Protein AF-A0A4S4BB59-F1 (afdb_monomer)

Nearest PDB structures (foldseek):
  2f23-assembly2_B  TM=7.600E-01  e=6.796E+00  Thermus thermophilus HB27

Foldseek 3Di:
DDDDDDPLRVQLVVLLVVLVVLVVVLVVCVVPVPDPDLDDNQVSLVVSVLSCLQRPPVLVLLVVLVVPPPDPLSVVLCPQLLSDCVRCQHVNVCSVQSNVQVVVVQKDFDADPPNSHTQWIKGWDDPPDDRDDTPDIDTQGPVSSVSVSVSVNVSSVVSDDDDDPPDPVPPPPPPDPPDDDPDDDDDDDDDDDD

pLDDT: mean 75.64, std 18.32, range [36.22, 97.0]

Structure (mmCIF, N/CA/C/O backbone):
data_AF-A0A4S4BB59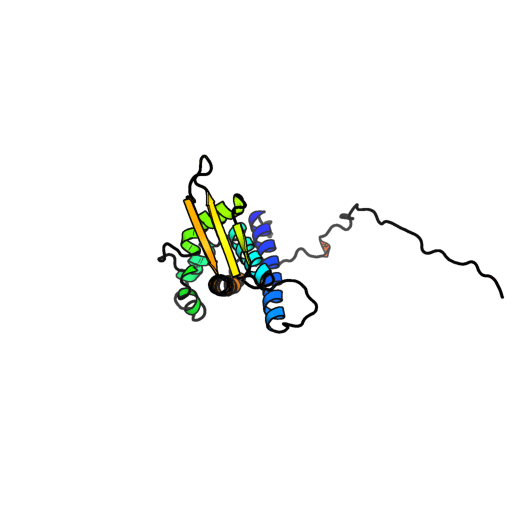-F1
#
_entry.id   AF-A0A4S4BB59-F1
#
loop_
_atom_site.group_PDB
_atom_site.id
_atom_site.type_symbol
_atom_site.label_atom_id
_atom_site.label_alt_id
_atom_site.label_comp_id
_atom_site.label_asym_id
_atom_site.label_entity_id
_atom_site.label_seq_id
_atom_site.pdbx_PDB_ins_code
_atom_site.Cartn_x
_atom_site.Cartn_y
_atom_site.Cartn_z
_atom_site.occupancy
_atom_site.B_iso_or_equiv
_atom_site.auth_seq_id
_atom_site.auth_comp_id
_atom_site.auth_asym_id
_atom_site.auth_atom_id
_atom_site.pdbx_PDB_model_num
ATOM 1 N N . MET A 1 1 ? 6.932 28.871 -22.604 1.00 42.84 1 MET A N 1
ATOM 2 C CA . MET A 1 1 ? 6.751 29.255 -21.186 1.00 42.84 1 MET A CA 1
ATOM 3 C C . MET A 1 1 ? 6.156 28.051 -20.478 1.00 42.84 1 MET A C 1
ATOM 5 O O . MET A 1 1 ? 5.035 27.691 -20.806 1.00 42.84 1 MET A O 1
ATOM 9 N N . SER A 1 2 ? 6.920 27.357 -19.631 1.00 55.50 2 SER A N 1
ATOM 10 C CA . SER A 1 2 ? 6.397 26.190 -18.906 1.00 55.50 2 SER A CA 1
ATOM 11 C C . SER A 1 2 ? 5.561 26.677 -17.722 1.00 55.50 2 SER A C 1
ATOM 13 O O . SER A 1 2 ? 6.028 27.528 -16.961 1.00 55.50 2 SER A O 1
ATOM 15 N N . ALA A 1 3 ? 4.317 26.213 -17.602 1.00 68.94 3 ALA A N 1
ATOM 16 C CA . ALA A 1 3 ? 3.467 26.542 -16.462 1.00 68.94 3 ALA A CA 1
ATOM 17 C C . ALA A 1 3 ? 4.114 26.016 -15.170 1.00 68.94 3 ALA A C 1
ATOM 19 O O . ALA A 1 3 ? 4.672 24.919 -15.155 1.00 68.94 3 ALA A O 1
ATOM 20 N N . LYS A 1 4 ? 4.064 26.800 -14.085 1.00 71.62 4 LYS A N 1
ATOM 21 C CA . LYS A 1 4 ? 4.578 26.343 -12.788 1.00 71.62 4 LYS A CA 1
ATOM 22 C C . LYS A 1 4 ? 3.758 25.136 -12.313 1.00 71.62 4 LYS A C 1
ATOM 24 O O . LYS A 1 4 ? 2.529 25.193 -12.403 1.00 71.62 4 LYS A O 1
ATOM 29 N N . PRO A 1 5 ? 4.406 24.079 -11.798 1.00 71.25 5 PRO A N 1
ATOM 30 C CA . PRO A 1 5 ? 3.692 22.927 -11.277 1.00 71.25 5 PRO A CA 1
ATOM 31 C C . PRO A 1 5 ? 2.853 23.318 -10.057 1.00 71.25 5 PRO A C 1
ATOM 33 O O . PRO A 1 5 ? 3.237 24.185 -9.269 1.00 71.25 5 PRO A O 1
ATOM 36 N N . THR A 1 6 ? 1.702 22.671 -9.907 1.00 80.50 6 THR A N 1
ATOM 37 C CA . THR A 1 6 ? 0.822 22.838 -8.744 1.00 80.50 6 THR A CA 1
ATOM 38 C C . THR A 1 6 ? 1.433 22.193 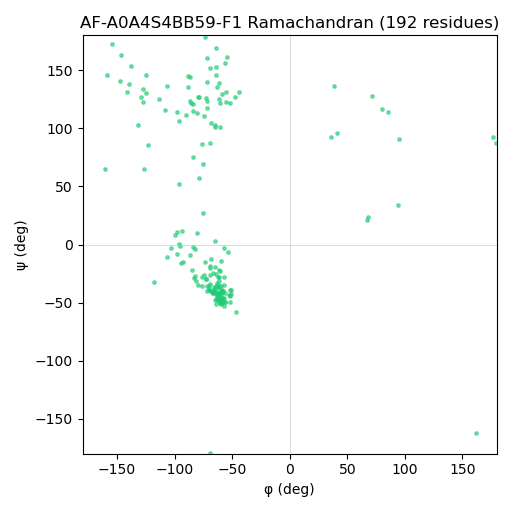-7.49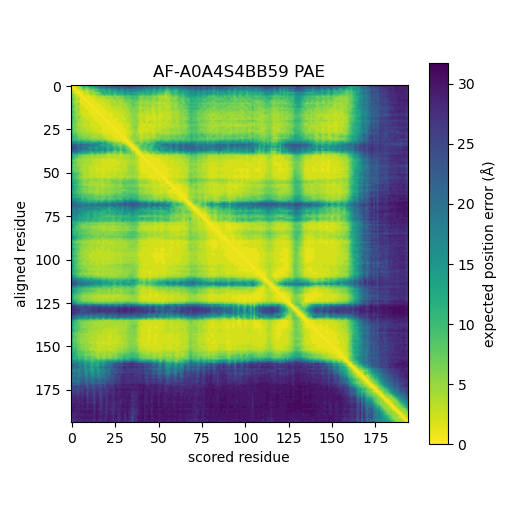4 1.00 80.50 6 THR A C 1
ATOM 40 O O . THR A 1 6 ? 2.291 21.316 -7.590 1.00 80.50 6 THR A O 1
ATOM 43 N N . VAL A 1 7 ? 0.969 22.588 -6.302 1.00 78.75 7 VAL A N 1
ATOM 44 C CA . VAL A 1 7 ? 1.410 21.989 -5.022 1.00 78.75 7 VAL A CA 1
ATOM 45 C C . VAL A 1 7 ? 1.184 20.473 -5.009 1.00 78.75 7 VAL A C 1
ATOM 47 O O . VAL A 1 7 ? 2.068 19.721 -4.606 1.00 78.75 7 VAL A O 1
ATOM 50 N N . LEU A 1 8 ? 0.042 20.015 -5.527 1.00 73.56 8 LEU A N 1
ATOM 51 C CA . LEU A 1 8 ? -0.274 18.591 -5.637 1.00 73.56 8 LEU A CA 1
ATOM 52 C C . LEU A 1 8 ? 0.730 17.855 -6.539 1.00 73.56 8 LEU A C 1
ATOM 54 O O . LEU A 1 8 ? 1.219 16.789 -6.182 1.00 73.56 8 LEU A O 1
ATOM 58 N N . GLN A 1 9 ? 1.104 18.447 -7.678 1.00 74.62 9 GLN A N 1
ATOM 59 C CA . GLN A 1 9 ? 2.116 17.867 -8.569 1.00 74.62 9 GLN A CA 1
ATOM 60 C C . GLN A 1 9 ? 3.487 17.758 -7.895 1.00 74.62 9 GLN A C 1
ATOM 62 O O . GLN A 1 9 ? 4.193 16.771 -8.092 1.00 74.62 9 GLN A O 1
ATOM 67 N N . GLN A 1 10 ? 3.864 18.743 -7.079 1.00 78.31 10 GLN A N 1
ATOM 68 C CA . GLN A 1 10 ? 5.114 18.698 -6.318 1.00 78.31 10 GLN A CA 1
ATOM 69 C C . GLN A 1 10 ? 5.093 17.590 -5.255 1.00 78.31 10 GLN A C 1
ATOM 71 O O . GLN A 1 10 ? 6.080 16.870 -5.113 1.00 78.31 10 GLN A O 1
ATOM 76 N N . GLN A 1 11 ? 3.971 17.419 -4.549 1.00 76.12 11 GLN A N 1
ATOM 77 C CA . GLN A 1 11 ? 3.791 16.364 -3.545 1.00 76.12 11 GLN A CA 1
ATOM 78 C C . GLN A 1 11 ? 3.848 14.966 -4.162 1.00 76.12 11 GLN A C 1
ATOM 80 O O . GLN A 1 11 ? 4.583 14.113 -3.667 1.00 76.12 11 GLN A O 1
ATOM 85 N N . VAL A 1 12 ? 3.135 14.748 -5.271 1.00 74.62 12 VAL A N 1
ATOM 86 C CA . VAL A 1 12 ? 3.162 13.475 -6.004 1.00 74.62 12 VAL A CA 1
ATOM 87 C C . VAL A 1 12 ? 4.574 13.179 -6.512 1.00 74.62 12 VAL A C 1
ATOM 89 O O . VAL A 1 12 ? 5.056 12.066 -6.345 1.00 74.62 12 VAL A O 1
ATOM 92 N N . CYS A 1 13 ? 5.285 14.174 -7.048 1.00 76.56 13 CYS A N 1
ATOM 93 C CA . CYS A 1 13 ? 6.667 14.001 -7.502 1.00 76.56 13 CYS A CA 1
ATOM 94 C C . CYS A 1 13 ? 7.613 13.595 -6.358 1.00 76.56 13 CYS A C 1
ATOM 96 O O . CYS A 1 13 ? 8.358 12.622 -6.482 1.00 76.56 13 CYS A O 1
ATOM 98 N N . ALA A 1 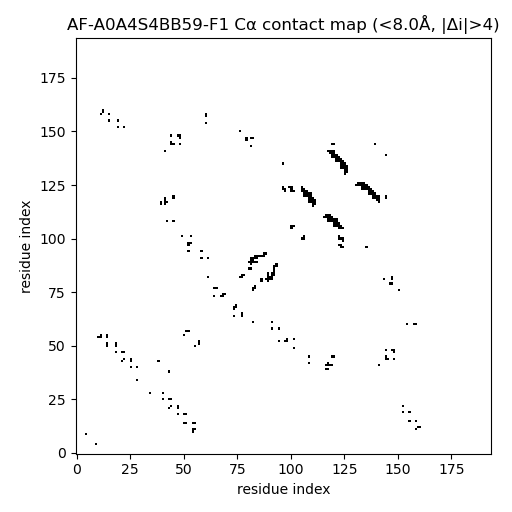14 ? 7.554 14.300 -5.223 1.00 79.25 14 ALA A N 1
ATOM 99 C CA . ALA A 1 14 ? 8.366 13.977 -4.052 1.00 79.25 14 ALA A CA 1
ATOM 100 C C . ALA A 1 14 ? 8.061 12.569 -3.515 1.00 79.25 14 ALA A C 1
ATOM 102 O O . ALA A 1 14 ? 8.988 11.822 -3.198 1.00 79.25 14 ALA A O 1
ATOM 103 N N . ALA A 1 15 ? 6.780 12.186 -3.473 1.00 79.75 15 ALA A N 1
ATOM 104 C CA . ALA A 1 15 ? 6.364 10.845 -3.084 1.00 79.75 15 ALA A CA 1
ATOM 105 C C . ALA A 1 15 ? 6.909 9.788 -4.049 1.00 79.75 15 ALA A C 1
ATOM 107 O O . ALA A 1 15 ? 7.522 8.828 -3.597 1.00 79.75 15 ALA A O 1
ATOM 108 N N . THR A 1 16 ? 6.781 9.985 -5.364 1.00 79.94 16 THR A N 1
ATOM 109 C CA . THR A 1 16 ? 7.308 9.065 -6.385 1.00 79.94 16 THR A CA 1
ATOM 110 C C . THR A 1 16 ? 8.822 8.874 -6.263 1.00 79.94 16 THR A C 1
ATOM 112 O O . THR A 1 16 ? 9.305 7.747 -6.369 1.00 79.94 16 THR A O 1
ATOM 115 N N . ILE A 1 17 ? 9.585 9.943 -5.999 1.00 82.50 17 ILE A N 1
ATOM 116 C CA . ILE A 1 17 ? 11.039 9.857 -5.773 1.00 82.50 17 ILE A CA 1
ATOM 117 C C . ILE A 1 17 ? 11.346 9.062 -4.498 1.00 82.50 17 ILE A C 1
ATOM 119 O O . ILE A 1 17 ? 12.191 8.167 -4.524 1.00 82.50 17 ILE A O 1
ATOM 123 N N . ALA A 1 18 ? 10.659 9.365 -3.392 1.00 84.25 18 ALA A N 1
ATOM 124 C CA . ALA A 1 18 ? 10.848 8.666 -2.124 1.00 84.25 18 ALA A CA 1
ATOM 125 C C . ALA A 1 18 ? 10.493 7.173 -2.234 1.00 84.25 18 ALA A C 1
ATOM 127 O O . ALA A 1 18 ? 11.242 6.324 -1.752 1.00 84.25 18 ALA A O 1
ATOM 128 N N . LEU A 1 19 ? 9.394 6.857 -2.923 1.00 86.81 19 LEU A N 1
ATOM 129 C CA . LEU A 1 19 ? 8.958 5.494 -3.219 1.00 86.81 19 LEU A CA 1
ATOM 130 C C . LEU A 1 19 ? 10.007 4.753 -4.040 1.00 86.81 19 LEU A C 1
ATOM 132 O O . LEU A 1 19 ? 10.437 3.681 -3.627 1.00 86.81 19 LEU A O 1
ATOM 136 N N . ARG A 1 20 ? 10.488 5.345 -5.141 1.00 86.06 20 ARG A N 1
ATOM 137 C CA . ARG A 1 20 ? 11.534 4.733 -5.970 1.00 86.06 20 ARG A CA 1
ATOM 138 C C . ARG A 1 20 ? 12.784 4.411 -5.151 1.00 86.06 20 ARG A C 1
ATOM 140 O O . ARG A 1 20 ? 13.246 3.279 -5.193 1.00 86.06 20 ARG A O 1
ATOM 147 N N . GLY A 1 21 ? 13.291 5.366 -4.370 1.00 85.12 21 GLY A N 1
ATOM 148 C CA . GLY A 1 21 ? 14.480 5.137 -3.544 1.00 85.12 21 GLY A CA 1
ATOM 149 C C . GLY A 1 21 ? 14.282 4.037 -2.494 1.00 85.12 21 GLY A C 1
ATOM 150 O O . GLY A 1 21 ? 15.193 3.250 -2.240 1.00 85.12 21 GLY A O 1
ATOM 151 N N . ASN A 1 22 ? 13.087 3.942 -1.901 1.00 87.19 22 ASN A N 1
ATOM 152 C CA . ASN A 1 22 ? 12.781 2.891 -0.931 1.00 87.19 22 ASN A CA 1
ATOM 153 C C . ASN A 1 22 ? 12.674 1.505 -1.593 1.00 87.19 22 ASN A C 1
ATOM 155 O O . ASN A 1 22 ? 13.160 0.525 -1.034 1.00 87.19 22 ASN A O 1
ATOM 159 N N . LEU A 1 23 ? 12.086 1.421 -2.789 1.00 87.81 23 LEU A N 1
ATOM 160 C CA . LEU A 1 23 ? 11.931 0.170 -3.543 1.00 87.81 23 LEU A CA 1
ATOM 161 C C . LEU A 1 23 ? 13.260 -0.327 -4.122 1.00 87.81 23 LEU A C 1
ATOM 163 O O . LEU A 1 23 ? 13.562 -1.512 -4.016 1.00 87.81 23 LEU A O 1
ATOM 167 N N . GLU A 1 24 ? 14.105 0.572 -4.632 1.00 88.00 24 GLU A N 1
ATOM 168 C CA . GLU A 1 24 ? 15.482 0.245 -5.032 1.00 88.00 24 GLU A CA 1
ATOM 169 C C . GLU A 1 24 ? 16.280 -0.323 -3.852 1.00 88.00 24 GLU A C 1
ATOM 171 O O . GLU A 1 24 ? 17.025 -1.293 -4.000 1.00 88.00 24 GLU A O 1
ATOM 176 N N . TYR A 1 25 ? 16.094 0.239 -2.654 1.00 85.56 25 TYR A N 1
ATOM 177 C CA . TYR A 1 25 ? 16.727 -0.292 -1.454 1.00 85.56 25 TYR A CA 1
ATOM 178 C C . TYR A 1 25 ? 16.180 -1.677 -1.063 1.00 85.56 25 TYR A C 1
ATOM 180 O O . TYR A 1 25 ? 16.966 -2.540 -0.667 1.00 85.56 25 TYR A O 1
ATOM 188 N N . ILE A 1 26 ? 14.863 -1.899 -1.162 1.00 86.50 26 ILE A N 1
ATOM 189 C CA . ILE A 1 26 ? 14.243 -3.211 -0.916 1.00 86.50 26 ILE A CA 1
ATOM 190 C C . ILE A 1 26 ? 14.864 -4.260 -1.845 1.00 86.50 26 ILE A C 1
ATOM 192 O O . ILE A 1 26 ? 15.408 -5.247 -1.349 1.00 86.50 26 ILE A O 1
ATOM 196 N N . ALA A 1 27 ? 14.891 -3.994 -3.154 1.00 85.50 27 ALA A N 1
ATOM 197 C CA . ALA A 1 27 ? 15.491 -4.888 -4.144 1.00 85.50 27 ALA A CA 1
ATOM 198 C C . ALA A 1 27 ? 16.972 -5.168 -3.835 1.00 85.50 27 ALA A C 1
ATOM 200 O O . ALA A 1 27 ? 17.406 -6.320 -3.783 1.00 85.50 27 ALA A O 1
ATOM 201 N N . TRP A 1 28 ? 17.747 -4.125 -3.516 1.00 87.12 28 TRP A N 1
ATOM 202 C CA . TRP A 1 28 ? 19.148 -4.286 -3.128 1.00 87.12 28 TRP A CA 1
ATOM 203 C C . TRP A 1 28 ? 19.321 -5.181 -1.890 1.00 87.12 28 TRP A C 1
ATOM 205 O O . TRP A 1 28 ? 20.259 -5.980 -1.832 1.00 87.12 28 TRP A O 1
ATOM 215 N N . ARG A 1 29 ? 18.438 -5.072 -0.887 1.00 82.19 29 ARG A N 1
ATOM 216 C CA . ARG A 1 29 ? 18.488 -5.896 0.333 1.00 82.19 29 ARG A CA 1
ATOM 217 C C . ARG A 1 29 ? 18.147 -7.356 0.092 1.00 82.19 29 ARG A C 1
ATOM 219 O O . ARG A 1 29 ? 18.712 -8.201 0.784 1.00 82.19 29 ARG A O 1
ATOM 226 N N . GLU A 1 30 ? 17.249 -7.643 -0.838 1.00 81.62 30 GLU A N 1
ATOM 227 C CA . GLU A 1 30 ? 16.926 -9.016 -1.229 1.00 81.62 30 GLU A CA 1
ATOM 228 C C . GLU A 1 30 ? 18.125 -9.696 -1.899 1.00 81.62 30 GLU A C 1
ATOM 230 O O . GLU A 1 30 ? 18.425 -10.851 -1.600 1.00 81.62 30 GLU A O 1
ATOM 235 N N . GLU A 1 31 ? 18.883 -8.952 -2.706 1.00 84.44 31 GLU A N 1
ATOM 236 C CA . GLU A 1 31 ? 20.144 -9.417 -3.294 1.00 84.44 31 GLU A CA 1
ATOM 237 C C . GLU A 1 31 ? 21.291 -9.508 -2.264 1.00 84.44 31 GLU A C 1
ATOM 239 O O . GLU A 1 31 ? 22.181 -10.352 -2.388 1.00 84.44 31 GLU A O 1
ATOM 244 N N . HIS A 1 32 ? 21.275 -8.661 -1.224 1.00 83.44 32 HIS A N 1
ATOM 245 C CA . HIS A 1 32 ? 22.356 -8.521 -0.235 1.00 83.44 32 HIS A CA 1
ATOM 246 C C . HIS A 1 32 ? 21.866 -8.677 1.221 1.00 83.44 32 HIS A C 1
ATOM 248 O O . HIS A 1 32 ? 21.986 -7.742 2.033 1.00 83.44 32 HIS A O 1
ATOM 254 N N . PRO A 1 33 ? 21.379 -9.869 1.620 1.00 72.19 33 PRO A N 1
ATOM 255 C CA . PRO A 1 33 ? 20.725 -10.072 2.917 1.00 72.19 33 PRO A CA 1
ATOM 256 C C . PRO A 1 33 ? 21.640 -9.791 4.124 1.00 72.19 33 PRO A C 1
ATOM 258 O O . PRO A 1 33 ? 21.172 -9.345 5.175 1.00 72.19 33 PRO A O 1
ATOM 261 N N . TYR A 1 34 ? 22.956 -9.970 3.966 1.00 73.12 34 TYR A N 1
ATOM 262 C CA . TYR A 1 34 ? 23.963 -9.785 5.021 1.00 73.12 34 TYR A CA 1
ATOM 263 C C . TYR A 1 34 ? 24.608 -8.387 5.059 1.00 73.12 34 TYR A C 1
ATOM 265 O O . TYR A 1 34 ? 25.613 -8.191 5.739 1.00 73.12 34 TYR A O 1
ATOM 273 N N . GLY A 1 35 ? 24.071 -7.398 4.333 1.00 65.81 35 GLY A N 1
ATOM 274 C CA . GLY A 1 35 ? 24.601 -6.029 4.373 1.00 65.81 35 GLY A CA 1
ATOM 275 C C . GLY A 1 35 ? 24.474 -5.367 5.758 1.00 65.81 35 GLY A C 1
ATOM 276 O O . GLY A 1 35 ? 23.533 -5.651 6.495 1.00 65.81 35 GLY A O 1
ATOM 277 N N . ASN A 1 36 ? 25.370 -4.422 6.075 1.00 65.94 36 ASN A N 1
ATOM 278 C CA . ASN A 1 36 ? 25.465 -3.704 7.366 1.00 65.94 36 ASN A CA 1
ATOM 279 C C . ASN A 1 36 ? 24.271 -2.788 7.720 1.00 65.94 36 ASN A C 1
ATOM 281 O O . ASN A 1 36 ? 24.320 -2.066 8.720 1.00 65.94 36 ASN A O 1
ATOM 285 N N . ASN A 1 37 ? 23.221 -2.750 6.901 1.00 63.53 37 ASN A N 1
ATOM 286 C CA . ASN A 1 37 ? 22.101 -1.844 7.106 1.00 63.53 37 ASN A CA 1
ATOM 287 C C . ASN A 1 37 ? 21.029 -2.483 8.008 1.00 63.53 37 ASN A C 1
ATOM 289 O O . ASN A 1 37 ? 20.678 -3.650 7.846 1.00 63.53 37 ASN A O 1
ATOM 293 N N . ARG A 1 38 ? 20.526 -1.706 8.974 1.00 60.78 38 ARG A N 1
ATOM 294 C CA . ARG A 1 38 ? 19.586 -2.148 10.017 1.00 60.78 38 ARG A CA 1
ATOM 295 C C . ARG A 1 38 ? 18.116 -2.071 9.596 1.00 60.78 38 ARG A C 1
ATOM 297 O O . ARG A 1 38 ? 17.260 -2.521 10.352 1.00 60.78 38 ARG A O 1
ATOM 304 N N . ALA A 1 39 ? 17.801 -1.471 8.446 1.00 65.00 39 ALA A N 1
ATOM 305 C CA . ALA A 1 39 ? 16.414 -1.317 8.019 1.00 65.00 39 ALA A CA 1
ATOM 306 C C . ALA A 1 39 ? 15.814 -2.666 7.581 1.00 65.00 39 ALA A C 1
ATOM 308 O O . ALA A 1 39 ? 16.347 -3.339 6.696 1.00 65.00 39 ALA A O 1
ATOM 309 N N . SER A 1 40 ? 14.702 -3.046 8.217 1.00 81.06 40 SER A N 1
ATOM 310 C CA . SER A 1 40 ? 13.935 -4.247 7.879 1.00 81.06 40 SER A CA 1
ATOM 311 C C . SER A 1 40 ? 13.174 -4.035 6.570 1.00 81.06 40 SER A C 1
ATOM 313 O O . SER A 1 40 ? 12.387 -3.092 6.468 1.00 81.06 40 SER A O 1
ATOM 315 N N . VAL A 1 41 ? 13.367 -4.941 5.603 1.00 86.38 41 VAL A N 1
ATOM 316 C CA . VAL A 1 41 ? 12.624 -4.983 4.324 1.00 86.38 41 VAL A CA 1
ATOM 317 C C . VAL A 1 41 ? 11.113 -4.959 4.585 1.00 86.38 41 VAL A C 1
ATOM 319 O O . VAL A 1 41 ? 10.364 -4.227 3.945 1.00 86.38 41 VAL A O 1
ATOM 322 N N . GLY A 1 42 ? 10.690 -5.672 5.632 1.00 86.69 42 GLY A N 1
ATOM 323 C CA . GLY A 1 42 ? 9.347 -5.643 6.200 1.00 86.69 42 GLY A CA 1
ATOM 324 C C . GLY A 1 42 ? 8.780 -4.247 6.416 1.00 86.69 42 GLY A C 1
ATOM 325 O O . GLY A 1 42 ? 7.734 -3.885 5.881 1.00 86.69 42 GLY A O 1
ATOM 326 N N . VAL A 1 43 ? 9.503 -3.458 7.208 1.00 89.31 43 VAL A N 1
ATOM 327 C CA . VAL A 1 43 ? 9.087 -2.110 7.604 1.00 89.31 43 VAL A CA 1
ATOM 328 C C . VAL A 1 43 ? 9.047 -1.183 6.398 1.00 89.31 43 VAL A C 1
ATOM 330 O O . VAL A 1 43 ? 8.162 -0.338 6.297 1.00 89.31 43 VAL A O 1
ATOM 333 N N . GLN A 1 44 ? 9.976 -1.352 5.463 1.00 90.19 44 GLN A N 1
ATOM 334 C CA . GLN A 1 44 ? 10.022 -0.527 4.264 1.00 90.19 44 GLN A CA 1
ATOM 335 C C . GLN A 1 44 ? 8.876 -0.807 3.310 1.00 90.19 44 GLN A C 1
ATOM 337 O O . GLN A 1 44 ? 8.361 0.137 2.724 1.00 90.19 44 GLN A O 1
ATOM 342 N N . LEU A 1 45 ? 8.431 -2.055 3.196 1.00 91.69 45 LEU A N 1
ATOM 343 C CA . LEU A 1 45 ? 7.259 -2.390 2.393 1.00 91.69 45 LEU A CA 1
ATOM 344 C C . LEU A 1 45 ? 5.983 -1.804 2.997 1.00 91.69 45 LEU A C 1
ATOM 346 O O . LEU A 1 45 ? 5.193 -1.195 2.276 1.00 91.69 45 LEU A O 1
ATOM 350 N N . CYS A 1 46 ? 5.832 -1.869 4.325 1.00 93.50 46 CYS A N 1
ATOM 351 C CA . CYS A 1 46 ? 4.758 -1.161 5.021 1.00 93.50 46 CYS A CA 1
ATOM 352 C C . CYS A 1 46 ? 4.821 0.351 4.753 1.00 93.50 46 CYS A C 1
ATOM 354 O O . CYS A 1 46 ? 3.811 0.956 4.405 1.00 93.50 46 CYS A O 1
ATOM 356 N N . ALA A 1 47 ? 6.005 0.960 4.868 1.00 92.06 47 ALA A N 1
ATOM 357 C CA . ALA A 1 47 ? 6.191 2.389 4.628 1.00 92.06 47 ALA A CA 1
ATOM 358 C C . ALA A 1 47 ? 5.868 2.789 3.177 1.00 92.06 47 ALA A C 1
ATOM 360 O O . ALA A 1 47 ? 5.184 3.790 2.975 1.00 92.06 47 ALA A O 1
ATOM 361 N N . SER A 1 48 ? 6.298 2.001 2.184 1.00 92.75 48 SER A N 1
ATOM 362 C CA . SER A 1 48 ? 5.956 2.218 0.771 1.00 92.75 48 SER A CA 1
ATOM 363 C C . SER A 1 48 ? 4.447 2.192 0.555 1.00 92.75 48 SER A C 1
ATOM 365 O O . SER A 1 48 ? 3.899 3.124 -0.031 1.00 92.75 48 SER A O 1
ATOM 367 N N . LEU A 1 49 ? 3.757 1.166 1.068 1.00 94.50 49 LEU A N 1
ATOM 368 C CA . LEU A 1 49 ? 2.308 1.055 0.910 1.00 94.50 49 LEU A CA 1
ATOM 369 C C . LEU A 1 49 ? 1.568 2.222 1.568 1.00 94.50 49 LEU A C 1
ATOM 371 O O . LEU A 1 49 ? 0.697 2.826 0.945 1.00 94.50 49 LEU A O 1
ATOM 375 N N . LEU A 1 50 ? 1.940 2.581 2.797 1.00 94.69 50 LEU A N 1
ATOM 376 C CA . LEU A 1 50 ? 1.336 3.710 3.506 1.00 94.69 50 LEU A CA 1
ATOM 377 C C . LEU A 1 50 ? 1.551 5.033 2.769 1.00 94.69 50 LEU A C 1
ATOM 379 O O . LEU A 1 50 ? 0.620 5.830 2.660 1.00 94.69 50 LEU A O 1
ATOM 383 N N . LEU A 1 51 ? 2.752 5.253 2.232 1.00 91.19 51 LEU A N 1
ATOM 384 C CA . LEU A 1 51 ? 3.078 6.449 1.463 1.00 91.19 51 LEU A CA 1
ATOM 385 C C . LEU A 1 51 ? 2.251 6.532 0.171 1.00 91.19 51 LEU A C 1
ATOM 387 O O . LEU A 1 51 ? 1.715 7.595 -0.146 1.00 91.19 51 LEU A O 1
ATOM 391 N N . TRP A 1 52 ? 2.081 5.405 -0.527 1.00 90.12 52 TRP A N 1
ATOM 392 C CA . TRP A 1 52 ? 1.196 5.306 -1.687 1.00 90.12 52 TRP A CA 1
ATOM 393 C C . TRP A 1 52 ? -0.250 5.645 -1.340 1.00 90.12 52 TRP A C 1
ATOM 395 O O . TRP A 1 52 ? -0.853 6.486 -2.002 1.00 90.12 52 TRP A O 1
ATOM 405 N N . VAL A 1 53 ? -0.809 5.029 -0.299 1.00 92.25 53 VAL A N 1
ATOM 406 C CA . VAL A 1 53 ? -2.202 5.268 0.107 1.00 92.25 53 VAL A CA 1
ATOM 407 C C . VAL A 1 53 ? -2.423 6.726 0.498 1.00 92.25 53 VAL A C 1
ATOM 409 O O . VAL A 1 53 ? -3.431 7.323 0.114 1.00 92.25 53 VAL A O 1
ATOM 412 N N . ALA A 1 54 ? -1.492 7.299 1.261 1.00 89.50 54 ALA A N 1
ATOM 413 C CA . ALA A 1 54 ? -1.638 8.634 1.819 1.00 89.50 54 ALA A CA 1
ATOM 414 C C . ALA A 1 54 ? -1.520 9.746 0.767 1.00 89.50 54 ALA A C 1
ATOM 416 O O . ALA A 1 54 ? -2.199 10.763 0.895 1.00 89.50 54 ALA A O 1
ATOM 417 N N . ILE A 1 55 ? -0.656 9.580 -0.243 1.00 84.00 55 ILE A N 1
ATOM 418 C CA . ILE A 1 55 ? -0.272 10.688 -1.134 1.00 84.00 55 ILE A CA 1
ATOM 419 C C . ILE A 1 55 ? -0.668 10.447 -2.591 1.00 84.00 55 ILE A C 1
ATOM 421 O O . ILE A 1 55 ? -0.972 11.401 -3.308 1.00 84.00 55 ILE A O 1
ATOM 425 N N . CYS A 1 56 ? -0.667 9.201 -3.060 1.00 81.38 56 CYS A N 1
ATOM 426 C CA . CYS A 1 56 ? -0.886 8.926 -4.473 1.00 81.38 56 CYS A CA 1
ATOM 427 C C . CYS A 1 56 ? -2.387 8.808 -4.806 1.00 81.38 56 CYS A C 1
ATOM 429 O O . CYS A 1 56 ? -3.165 8.238 -4.028 1.00 81.38 56 CYS A O 1
ATOM 431 N N . PRO A 1 57 ? -2.809 9.282 -5.996 1.00 80.69 57 PRO A N 1
ATOM 432 C CA . PRO A 1 57 ? -4.154 9.054 -6.519 1.00 80.69 57 PRO A CA 1
ATOM 433 C C . PRO A 1 57 ? -4.272 7.604 -7.020 1.00 80.69 57 PRO A C 1
ATOM 435 O O . PRO A 1 57 ? -4.294 7.332 -8.222 1.00 80.69 57 PRO A O 1
ATOM 438 N N . LEU A 1 58 ? -4.265 6.646 -6.087 1.00 85.00 58 LEU A N 1
ATOM 439 C CA . LEU A 1 58 ? -4.256 5.215 -6.395 1.00 85.00 58 LEU A CA 1
ATOM 440 C C . LEU A 1 58 ? -5.474 4.793 -7.220 1.00 85.00 58 LEU A C 1
ATOM 442 O O . LEU A 1 58 ? -5.327 3.968 -8.110 1.00 85.00 58 LEU A O 1
ATOM 446 N N . GLU A 1 59 ? -6.650 5.374 -6.992 1.00 85.44 59 GLU A N 1
ATOM 447 C CA . GLU A 1 59 ? -7.864 5.075 -7.755 1.00 85.44 59 GLU A CA 1
ATOM 448 C C . GLU A 1 59 ? -7.656 5.289 -9.252 1.00 85.44 59 GLU A C 1
ATOM 450 O O . GLU A 1 59 ? -7.944 4.395 -10.043 1.00 85.44 59 GLU A O 1
ATOM 455 N N . GLU A 1 60 ? -7.103 6.441 -9.638 1.00 79.44 60 GLU A N 1
ATOM 456 C CA . GLU A 1 60 ? -6.829 6.770 -11.039 1.00 79.44 60 GLU A CA 1
ATOM 457 C C . GLU A 1 60 ? -5.809 5.800 -11.639 1.00 79.44 60 GLU A C 1
ATOM 459 O O . GLU A 1 60 ? -5.999 5.288 -12.739 1.00 79.44 60 GLU A O 1
ATOM 464 N N . ALA A 1 61 ? -4.749 5.487 -10.894 1.00 78.81 61 ALA A N 1
ATOM 465 C CA . ALA A 1 61 ? -3.709 4.560 -11.335 1.00 78.81 61 ALA A CA 1
ATOM 466 C C . ALA A 1 61 ? -4.222 3.130 -11.520 1.00 78.81 61 ALA A C 1
ATOM 468 O O . ALA A 1 61 ? -3.849 2.434 -12.461 1.00 78.81 61 ALA A O 1
ATOM 469 N N . LEU A 1 62 ? -5.082 2.680 -10.611 1.00 81.69 62 LEU A N 1
ATOM 470 C CA . LEU A 1 62 ? -5.662 1.347 -10.659 1.00 81.69 62 LEU A CA 1
ATOM 471 C C . LEU A 1 62 ? -6.739 1.251 -11.747 1.00 81.69 62 LEU A C 1
ATOM 473 O O . LEU A 1 62 ? -6.923 0.179 -12.311 1.00 81.69 62 LEU A O 1
ATOM 477 N N . LEU A 1 63 ? -7.393 2.356 -12.120 1.00 81.38 63 LEU A N 1
ATOM 478 C CA . LEU A 1 63 ? -8.234 2.391 -13.321 1.00 81.38 63 LEU A CA 1
ATOM 479 C C . LEU A 1 63 ? -7.409 2.160 -14.596 1.00 81.38 63 LEU A C 1
ATOM 481 O O . LEU A 1 63 ? -7.874 1.462 -15.495 1.00 81.38 63 LEU A O 1
ATOM 485 N N . TRP A 1 64 ? -6.169 2.660 -14.669 1.00 75.00 64 TRP A N 1
ATOM 486 C CA . TRP A 1 64 ? -5.274 2.363 -15.799 1.00 75.00 64 TRP A CA 1
ATOM 487 C C . TRP A 1 64 ? -4.943 0.872 -15.928 1.00 75.00 64 TRP A C 1
ATOM 489 O O . TRP A 1 64 ? -4.846 0.357 -17.043 1.00 75.00 64 TRP A O 1
ATOM 499 N N . LEU A 1 65 ? -4.824 0.153 -14.806 1.00 72.94 65 LEU A N 1
ATOM 500 C CA . LEU A 1 65 ? -4.643 -1.303 -14.833 1.00 72.94 65 LEU A CA 1
ATOM 501 C C . LEU A 1 65 ? -5.824 -2.034 -15.483 1.00 72.94 65 LEU A C 1
ATOM 503 O O . LEU A 1 65 ? -5.625 -3.081 -16.113 1.00 72.94 65 LEU A O 1
ATOM 507 N N . ASP A 1 66 ? -7.037 -1.497 -15.359 1.00 75.62 66 ASP A N 1
ATOM 508 C CA . ASP A 1 66 ? -8.241 -2.084 -15.948 1.00 75.62 66 ASP A CA 1
ATOM 509 C C . ASP A 1 66 ? -8.365 -1.766 -17.444 1.00 75.62 66 ASP A C 1
ATOM 511 O O . ASP A 1 66 ? -8.822 -2.612 -18.220 1.00 75.62 66 ASP A O 1
ATOM 515 N N . THR A 1 67 ? -7.927 -0.579 -17.873 1.00 72.88 67 THR A N 1
ATOM 516 C CA . THR A 1 67 ? -8.065 -0.124 -19.266 1.00 72.88 67 THR A CA 1
ATOM 517 C C . THR A 1 67 ? -6.993 -0.685 -20.199 1.00 72.88 67 THR A C 1
ATOM 519 O O . THR A 1 67 ? -7.293 -0.968 -21.359 1.00 72.88 67 THR A O 1
ATOM 522 N N . ASP A 1 68 ? -5.771 -0.935 -19.718 1.00 68.12 68 ASP A N 1
ATOM 523 C CA . ASP A 1 68 ? -4.710 -1.555 -20.523 1.00 68.12 68 ASP A CA 1
ATOM 524 C C . ASP A 1 68 ? -4.832 -3.093 -20.530 1.00 68.12 68 ASP A C 1
ATOM 526 O O . ASP A 1 68 ? -4.106 -3.828 -19.851 1.00 68.12 68 ASP A O 1
ATOM 530 N N . ILE A 1 69 ? -5.819 -3.562 -21.304 1.00 55.44 69 ILE A N 1
ATOM 531 C CA . ILE A 1 69 ? -6.246 -4.967 -21.437 1.00 55.44 69 ILE A CA 1
ATOM 532 C C . ILE A 1 69 ? -5.209 -5.848 -22.152 1.00 55.44 69 ILE A C 1
ATOM 534 O O . ILE A 1 69 ? -5.233 -7.067 -21.994 1.00 55.44 69 ILE A O 1
ATOM 538 N N . GLN A 1 70 ? -4.293 -5.258 -22.921 1.00 58.22 70 GLN A N 1
ATOM 539 C CA . GLN A 1 70 ? -3.433 -5.991 -23.861 1.00 58.22 70 GLN A CA 1
ATOM 540 C C . GLN A 1 70 ? -1.973 -6.117 -23.387 1.00 58.22 70 GLN A C 1
ATOM 542 O O . GLN A 1 70 ? -1.207 -6.890 -23.960 1.00 58.22 70 GLN A O 1
ATOM 547 N N . GLY A 1 71 ? -1.565 -5.405 -22.331 1.00 66.69 71 GLY A N 1
ATOM 548 C CA . GLY A 1 71 ? -0.215 -5.504 -21.781 1.00 66.69 71 GLY A CA 1
ATOM 549 C C . GLY A 1 71 ? 0.037 -6.832 -21.038 1.00 66.69 71 GLY A C 1
ATOM 550 O O . GLY A 1 71 ? -0.549 -7.045 -19.972 1.00 66.69 71 GLY A O 1
ATOM 551 N N . PRO A 1 72 ? 0.976 -7.704 -21.473 1.00 63.94 72 PRO A N 1
ATOM 552 C CA . PRO A 1 72 ? 1.281 -8.964 -20.774 1.00 63.94 72 PRO A CA 1
ATOM 553 C C . PRO A 1 72 ? 1.792 -8.752 -19.335 1.00 63.94 72 PRO A C 1
ATOM 555 O O . PRO A 1 72 ? 1.673 -9.635 -18.486 1.00 63.94 72 PRO A O 1
ATOM 558 N N . ARG A 1 73 ? 2.323 -7.559 -19.028 1.00 63.88 73 ARG A N 1
ATOM 559 C CA . ARG A 1 73 ? 2.723 -7.155 -17.668 1.00 63.88 73 ARG A CA 1
ATOM 560 C C . ARG A 1 73 ? 1.528 -6.875 -16.748 1.00 63.88 73 ARG A C 1
ATOM 562 O O . ARG A 1 73 ? 1.635 -7.129 -15.551 1.00 63.88 73 ARG A O 1
ATOM 569 N N . ASN A 1 74 ? 0.398 -6.420 -17.288 1.00 67.06 74 ASN A N 1
ATOM 570 C CA . ASN A 1 74 ? -0.808 -6.123 -16.509 1.00 67.06 74 ASN A CA 1
ATOM 571 C C . ASN A 1 74 ? -1.624 -7.386 -16.239 1.00 67.06 74 ASN A C 1
ATOM 573 O O . ASN A 1 74 ? -2.285 -7.484 -15.209 1.00 67.06 74 ASN A O 1
ATOM 577 N N . GLN A 1 75 ? -1.520 -8.392 -17.112 1.00 69.19 75 GLN A N 1
ATOM 578 C CA . GLN A 1 75 ? -2.241 -9.653 -16.960 1.00 69.19 75 GLN A CA 1
ATOM 579 C C . GLN A 1 75 ? -1.910 -10.367 -15.639 1.00 69.19 75 GLN A C 1
ATOM 581 O O . GLN A 1 75 ? -2.817 -10.836 -14.959 1.00 69.19 75 GLN A O 1
ATOM 586 N N . ARG A 1 76 ? -0.634 -10.373 -15.222 1.00 72.62 76 ARG A N 1
ATOM 587 C CA . ARG A 1 76 ? -0.213 -10.937 -13.922 1.00 72.62 76 ARG A CA 1
ATOM 588 C C . ARG A 1 76 ? -0.680 -10.117 -12.718 1.00 72.62 76 ARG A C 1
ATOM 590 O O . ARG A 1 76 ? -0.832 -10.656 -11.631 1.00 72.62 76 ARG A O 1
ATOM 597 N N . ARG A 1 77 ? -0.901 -8.814 -12.887 1.00 73.69 77 ARG A N 1
ATOM 598 C CA . ARG A 1 77 ? -1.347 -7.933 -11.794 1.00 73.69 77 ARG A CA 1
ATOM 599 C C . ARG A 1 77 ? -2.852 -7.997 -11.590 1.00 73.69 77 ARG A C 1
ATOM 601 O O . ARG A 1 77 ? -3.316 -7.886 -10.466 1.00 73.69 77 ARG A O 1
ATOM 608 N N . ARG A 1 78 ? -3.602 -8.278 -12.658 1.00 72.12 78 ARG A N 1
ATOM 609 C CA . ARG A 1 78 ? -5.046 -8.550 -12.603 1.00 72.12 78 ARG A CA 1
ATOM 610 C C . ARG A 1 78 ? -5.392 -9.823 -11.841 1.00 72.12 78 ARG A C 1
ATOM 612 O O . ARG A 1 78 ? -6.524 -9.966 -11.415 1.00 72.12 78 ARG A O 1
ATOM 619 N N . SER A 1 79 ? -4.449 -10.744 -11.653 1.00 82.12 79 SER A N 1
ATOM 620 C CA . SER A 1 79 ? -4.680 -11.918 -10.806 1.00 82.12 79 SER A CA 1
ATOM 621 C C . SER A 1 79 ? -4.447 -11.661 -9.316 1.00 82.12 79 SER A C 1
ATOM 623 O O . SER A 1 79 ? -4.645 -12.580 -8.532 1.00 82.12 79 SER A O 1
ATOM 625 N N . ILE A 1 80 ? -4.021 -10.458 -8.909 1.00 89.81 80 ILE A N 1
ATOM 626 C CA . ILE A 1 80 ? -3.828 -10.122 -7.493 1.00 89.81 80 ILE A CA 1
ATOM 627 C C . ILE A 1 80 ? -5.196 -9.770 -6.895 1.00 89.81 80 ILE A C 1
ATOM 629 O O . ILE A 1 80 ? -5.747 -8.732 -7.270 1.00 89.81 80 ILE A O 1
ATOM 633 N N . PRO A 1 81 ? -5.741 -10.573 -5.956 1.00 90.81 81 PRO A N 1
ATOM 634 C CA . PRO A 1 81 ? -7.092 -10.360 -5.427 1.00 90.81 81 PRO A CA 1
ATOM 635 C C . PRO A 1 81 ? -7.288 -8.968 -4.821 1.00 90.81 81 PRO A C 1
ATOM 637 O O . PRO A 1 81 ? -8.331 -8.347 -4.983 1.00 90.81 81 PRO A O 1
ATOM 640 N N . ASP A 1 82 ? -6.242 -8.428 -4.197 1.00 94.19 82 ASP A N 1
ATOM 641 C CA . ASP A 1 82 ? -6.258 -7.109 -3.570 1.00 94.19 82 ASP A CA 1
ATOM 642 C C . ASP A 1 82 ? -6.355 -5.920 -4.538 1.00 94.19 82 ASP A C 1
ATOM 644 O O . ASP A 1 82 ? -6.636 -4.800 -4.109 1.00 94.19 82 ASP A O 1
ATOM 648 N N . LEU A 1 83 ? -6.166 -6.141 -5.840 1.00 90.81 83 LEU A N 1
ATOM 649 C CA . LEU A 1 83 ? -6.309 -5.109 -6.871 1.00 90.81 83 LEU A CA 1
ATOM 650 C C . LEU A 1 83 ? -7.619 -5.224 -7.663 1.00 90.81 83 LEU A C 1
ATOM 652 O O . LEU A 1 83 ? -7.905 -4.372 -8.511 1.00 90.81 83 LEU A O 1
ATOM 656 N N . LEU A 1 84 ? -8.426 -6.251 -7.390 1.00 88.38 84 LEU A N 1
ATOM 657 C CA . LEU A 1 84 ? -9.684 -6.503 -8.081 1.00 88.38 84 LEU A CA 1
ATOM 658 C C . LEU A 1 84 ? -10.819 -5.692 -7.462 1.00 88.38 84 LEU A C 1
ATOM 660 O O . LEU A 1 84 ? -11.248 -5.956 -6.346 1.00 88.38 84 LEU A O 1
ATOM 664 N N . LEU A 1 85 ? -11.379 -4.746 -8.220 1.00 85.50 85 LEU A N 1
ATOM 665 C CA . LEU A 1 85 ? -12.522 -3.951 -7.751 1.00 85.50 85 LEU A CA 1
ATOM 666 C C . LEU A 1 85 ? -13.783 -4.804 -7.519 1.00 85.50 85 LEU A C 1
ATOM 668 O O . LEU A 1 85 ? -14.639 -4.436 -6.720 1.00 85.50 85 LEU A O 1
ATOM 672 N N . SER A 1 86 ? -13.893 -5.943 -8.210 1.00 87.19 86 SER A N 1
ATOM 673 C CA . SER A 1 86 ? -14.979 -6.909 -8.029 1.00 87.19 86 SER A CA 1
ATOM 674 C C . SER A 1 86 ? -14.930 -7.638 -6.687 1.00 87.19 86 SER A C 1
ATOM 676 O O . SER A 1 86 ? -15.944 -8.204 -6.293 1.00 87.19 86 SER A O 1
ATOM 678 N N . GLU A 1 87 ? -13.782 -7.639 -6.003 1.00 90.50 87 GLU A N 1
ATOM 679 C CA . GLU A 1 87 ? -13.598 -8.288 -4.707 1.00 90.50 87 GLU A CA 1
ATOM 680 C C . GLU A 1 87 ? -13.924 -7.292 -3.578 1.00 90.50 87 GLU A C 1
ATOM 682 O O . GLU A 1 87 ? -13.176 -6.327 -3.375 1.00 90.50 87 GLU A O 1
ATOM 687 N N . PRO A 1 88 ? -15.019 -7.492 -2.815 1.00 88.81 88 PRO A N 1
ATOM 688 C CA . PRO A 1 88 ? -15.461 -6.533 -1.798 1.00 88.81 88 PRO A CA 1
ATOM 689 C C . PRO A 1 88 ? -14.451 -6.324 -0.667 1.00 88.81 88 PRO A C 1
ATOM 691 O O . PRO A 1 88 ? -14.393 -5.240 -0.090 1.00 88.81 88 PRO A O 1
ATOM 694 N N . GLU A 1 89 ? -13.634 -7.337 -0.383 1.00 90.69 89 GLU A N 1
ATOM 695 C CA . GLU A 1 89 ? -12.602 -7.326 0.661 1.00 90.69 89 GLU A CA 1
ATOM 696 C C . GLU A 1 89 ? -11.195 -7.011 0.128 1.00 90.69 89 GLU A C 1
ATOM 698 O O . GLU A 1 89 ? -10.205 -7.173 0.843 1.00 90.69 89 GLU A O 1
ATOM 703 N N . SER A 1 90 ? -11.085 -6.570 -1.129 1.00 94.69 90 SER A N 1
ATOM 704 C CA . SER A 1 90 ? -9.804 -6.163 -1.703 1.00 94.69 90 SER A CA 1
ATOM 705 C C . SER A 1 90 ? -9.279 -4.872 -1.081 1.00 94.69 90 SER A C 1
ATOM 707 O O . SER A 1 90 ? -10.026 -3.973 -0.691 1.00 94.69 90 SER A O 1
ATOM 709 N N . PHE A 1 91 ? -7.958 -4.725 -1.066 1.00 95.62 91 PHE A N 1
ATOM 710 C CA . PHE A 1 91 ? -7.321 -3.451 -0.743 1.00 95.62 91 PHE A CA 1
ATOM 711 C C . PHE A 1 91 ? -7.873 -2.301 -1.598 1.00 95.62 91 PHE A C 1
ATOM 713 O O . PHE A 1 91 ? -8.188 -1.234 -1.070 1.00 95.62 91 PHE A O 1
ATOM 720 N N . ARG A 1 92 ? -8.051 -2.532 -2.905 1.00 93.69 92 ARG A N 1
ATOM 721 C CA . ARG A 1 92 ? -8.581 -1.536 -3.840 1.00 93.69 92 ARG A CA 1
ATOM 722 C C . ARG A 1 92 ? -9.985 -1.055 -3.471 1.00 93.69 92 ARG A C 1
ATOM 724 O O . ARG A 1 92 ? -10.210 0.154 -3.466 1.00 93.69 92 ARG A O 1
ATOM 731 N N . SER A 1 93 ? -10.925 -1.957 -3.176 1.00 93.06 93 SER A N 1
ATOM 732 C CA . SER A 1 93 ? -12.299 -1.575 -2.805 1.00 93.06 93 SER A CA 1
ATOM 733 C C . SER A 1 93 ? -12.354 -0.834 -1.464 1.00 93.06 93 SER A C 1
ATOM 735 O O . SER A 1 93 ? -13.275 -0.051 -1.227 1.00 93.06 93 SER A O 1
ATOM 737 N N . ARG A 1 94 ? -11.357 -1.061 -0.596 1.00 95.19 94 ARG A N 1
ATOM 738 C CA . ARG A 1 94 ? -11.244 -0.469 0.741 1.00 95.19 94 ARG A CA 1
ATOM 739 C C . ARG A 1 94 ? -10.297 0.734 0.823 1.00 95.19 94 ARG A C 1
ATOM 741 O O . ARG A 1 94 ? -10.027 1.210 1.925 1.00 95.19 94 ARG A O 1
ATOM 748 N N . LEU A 1 95 ? -9.795 1.255 -0.301 1.00 94.56 95 LEU A N 1
ATOM 749 C CA . LEU A 1 95 ? -8.885 2.413 -0.321 1.00 94.56 95 LEU A CA 1
ATOM 750 C C . LEU A 1 95 ? -9.396 3.628 0.480 1.00 94.56 95 LEU A C 1
ATOM 752 O O . LEU A 1 95 ? -8.601 4.213 1.225 1.00 94.56 95 LEU A O 1
ATOM 756 N N . PRO A 1 96 ? -10.690 4.010 0.408 1.00 94.00 96 PRO A N 1
ATOM 757 C CA . PRO A 1 96 ? -11.218 5.091 1.236 1.00 94.00 96 PRO A CA 1
ATOM 758 C C . PRO A 1 96 ? -11.069 4.821 2.739 1.00 94.00 96 PRO A C 1
ATOM 760 O O . PRO A 1 96 ? -10.633 5.705 3.477 1.00 94.00 96 PRO A O 1
ATOM 763 N N . GLN A 1 97 ? -11.367 3.599 3.188 1.00 95.31 97 GLN A N 1
ATOM 764 C CA . GLN A 1 97 ? -11.225 3.183 4.584 1.00 95.31 97 GLN A CA 1
ATOM 765 C C . GLN A 1 97 ? -9.756 3.180 5.017 1.00 95.31 97 GLN A C 1
ATOM 767 O O . GLN A 1 97 ? -9.440 3.663 6.100 1.00 95.31 97 GLN A O 1
ATOM 772 N N . TRP A 1 98 ? -8.844 2.726 4.153 1.00 96.56 98 TRP A N 1
ATOM 773 C CA . TRP A 1 98 ? -7.403 2.795 4.405 1.00 96.56 98 TRP A CA 1
ATOM 774 C C . TRP A 1 98 ? -6.921 4.230 4.630 1.00 96.56 98 TRP A C 1
ATOM 776 O O . TRP A 1 98 ? -6.197 4.489 5.589 1.00 96.56 98 TRP A O 1
ATOM 786 N N . ARG A 1 99 ? -7.346 5.185 3.795 1.00 95.50 99 ARG A N 1
ATOM 787 C CA . ARG A 1 99 ? -6.981 6.600 3.984 1.00 95.50 99 ARG A CA 1
ATOM 788 C C . ARG A 1 99 ? -7.545 7.176 5.275 1.00 95.50 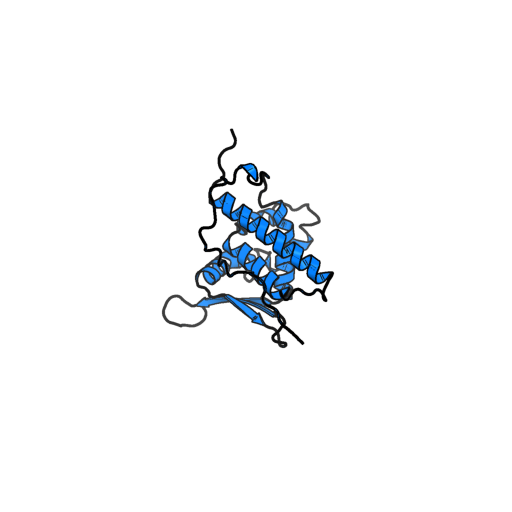99 ARG A C 1
ATOM 790 O O . ARG A 1 99 ? -6.831 7.892 5.974 1.00 95.50 99 ARG A O 1
ATOM 797 N N . GLN A 1 100 ? -8.795 6.853 5.602 1.00 94.62 100 GLN A N 1
ATOM 798 C CA . GLN A 1 100 ? -9.409 7.265 6.865 1.00 94.62 100 GLN A CA 1
ATOM 799 C C . GLN A 1 100 ? -8.642 6.698 8.064 1.00 94.62 100 GLN A C 1
ATOM 801 O O . GLN A 1 100 ? -8.323 7.445 8.985 1.00 94.62 100 GLN A O 1
ATOM 806 N N . ALA A 1 101 ? -8.272 5.416 8.022 1.00 95.44 101 ALA A N 1
ATOM 807 C CA . ALA A 1 101 ? -7.517 4.768 9.086 1.00 95.44 101 ALA A CA 1
ATOM 808 C C . ALA A 1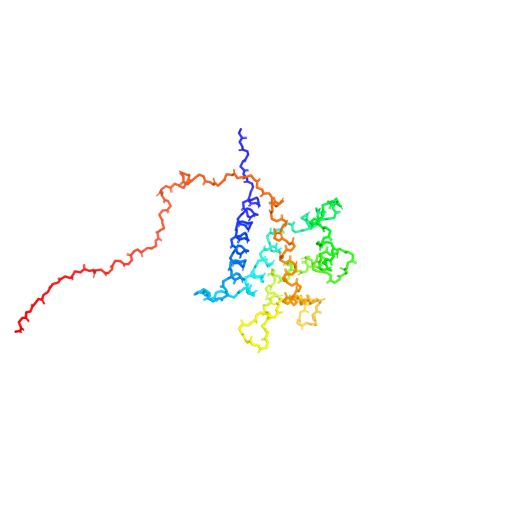 101 ? -6.134 5.411 9.267 1.00 95.44 101 ALA A C 1
ATOM 810 O O . ALA A 1 101 ? -5.743 5.715 10.391 1.00 95.44 101 ALA A O 1
ATOM 811 N N . ILE A 1 102 ? -5.418 5.707 8.173 1.00 95.38 102 ILE A N 1
ATOM 812 C CA . ILE A 1 102 ? -4.137 6.431 8.227 1.00 95.38 102 ILE A CA 1
ATOM 813 C C . ILE A 1 102 ? -4.321 7.816 8.855 1.00 95.38 102 ILE A C 1
ATOM 815 O O . ILE A 1 102 ? -3.567 8.182 9.756 1.00 95.38 102 ILE A O 1
ATOM 819 N N . ALA A 1 103 ? -5.328 8.577 8.416 1.00 94.00 103 ALA A N 1
ATOM 820 C CA . ALA A 1 103 ? -5.603 9.913 8.943 1.00 94.00 103 ALA A CA 1
ATOM 821 C C . ALA A 1 103 ? -5.971 9.896 10.438 1.00 94.00 103 ALA A C 1
ATOM 823 O O . ALA A 1 103 ? -5.617 10.819 11.169 1.00 94.00 103 ALA A O 1
ATOM 824 N N . ALA A 1 104 ? -6.637 8.834 10.897 1.00 92.75 104 ALA A N 1
ATOM 825 C CA . ALA A 1 104 ? -6.989 8.617 12.296 1.00 92.75 104 ALA A CA 1
ATOM 826 C C . ALA A 1 104 ? -5.849 8.010 13.140 1.00 92.75 104 ALA A C 1
ATOM 828 O O . ALA A 1 104 ? -6.017 7.826 14.345 1.00 92.75 104 ALA A O 1
ATOM 829 N N . GLY A 1 105 ? -4.703 7.667 12.538 1.00 94.56 105 GLY A N 1
ATOM 830 C CA . GLY A 1 105 ? -3.617 6.951 13.217 1.00 94.56 105 GLY A CA 1
ATOM 831 C C . GLY A 1 105 ? -3.974 5.511 13.612 1.00 94.56 105 GLY A C 1
ATOM 832 O O . GLY A 1 105 ? -3.349 4.945 14.504 1.00 94.56 105 GLY A O 1
ATOM 833 N N . GLN A 1 106 ? -4.983 4.919 12.970 1.00 95.19 106 GLN A N 1
ATOM 834 C CA . GLN A 1 106 ? -5.523 3.583 13.243 1.00 95.19 106 GLN A CA 1
ATOM 835 C C . GLN A 1 106 ? -4.919 2.539 12.300 1.00 95.19 106 GLN A C 1
ATOM 837 O O . GLN A 1 106 ? -5.615 1.798 11.602 1.00 95.19 106 GLN A O 1
ATOM 842 N N . VAL A 1 107 ? -3.587 2.530 12.245 1.00 96.69 107 VAL A N 1
ATOM 843 C CA . VAL A 1 107 ? -2.800 1.594 11.447 1.00 96.69 107 VAL A CA 1
ATOM 844 C C . VAL A 1 107 ? -1.583 1.153 12.244 1.00 96.69 107 VAL A C 1
ATOM 846 O O . VAL A 1 107 ? -0.916 1.973 12.872 1.00 96.69 107 VAL A O 1
ATOM 849 N N . GLU A 1 108 ? -1.260 -0.134 12.190 1.00 95.75 108 GLU A N 1
ATOM 850 C CA . GLU A 1 108 ? -0.090 -0.690 12.858 1.00 95.75 108 GLU A CA 1
ATOM 851 C C . GLU A 1 108 ? 0.645 -1.709 11.986 1.00 95.75 108 GLU A C 1
ATOM 853 O O . GLU A 1 108 ? 0.068 -2.386 11.129 1.00 95.75 108 GLU A O 1
ATOM 858 N N . VAL A 1 109 ? 1.944 -1.837 12.246 1.00 94.00 109 VAL A N 1
ATOM 859 C CA . VAL A 1 109 ? 2.776 -2.902 11.689 1.00 94.00 109 VAL A CA 1
ATOM 860 C C . VAL A 1 109 ? 2.650 -4.122 12.593 1.00 94.00 109 VAL A C 1
ATOM 862 O O . VAL A 1 109 ? 2.966 -4.057 13.780 1.00 94.00 109 VAL A O 1
ATOM 865 N N . VAL A 1 110 ? 2.216 -5.242 12.023 1.00 92.44 110 VAL A N 1
ATOM 866 C CA . VAL A 1 110 ? 2.108 -6.514 12.738 1.00 92.44 110 VAL A CA 1
ATOM 867 C C . VAL A 1 110 ? 3.457 -7.216 12.665 1.00 92.44 110 VAL A C 1
ATOM 869 O O . VAL A 1 110 ? 3.967 -7.470 11.572 1.00 92.44 110 VAL A O 1
ATOM 872 N N . PHE A 1 111 ? 4.043 -7.549 13.812 1.00 88.94 111 PHE A N 1
ATOM 873 C CA . PHE A 1 111 ? 5.275 -8.337 13.881 1.00 88.94 111 PHE A CA 1
ATOM 874 C C . PHE A 1 111 ? 4.969 -9.839 13.920 1.00 88.94 111 PHE A C 1
ATOM 876 O O . PHE A 1 111 ? 3.964 -10.281 14.474 1.00 88.94 111 PHE A O 1
ATOM 883 N N . GLY A 1 112 ? 5.830 -10.632 13.284 1.00 82.56 112 GLY A N 1
ATOM 884 C CA . GLY A 1 112 ? 5.768 -12.087 13.301 1.00 82.56 112 GLY A CA 1
ATOM 885 C C . GLY A 1 112 ? 6.207 -12.675 14.646 1.00 82.56 112 GLY A C 1
ATOM 886 O O . GLY A 1 112 ? 6.632 -11.968 15.554 1.00 82.56 112 GLY A O 1
ATOM 887 N N . ARG A 1 113 ? 6.151 -14.011 14.756 1.00 76.19 113 ARG A N 1
ATOM 888 C CA . ARG A 1 113 ? 6.514 -14.755 15.984 1.00 76.19 113 ARG A CA 1
ATOM 889 C C . ARG A 1 113 ? 7.941 -14.491 16.466 1.00 76.19 113 ARG A C 1
ATOM 891 O O . ARG A 1 113 ? 8.213 -14.596 17.655 1.00 76.19 113 ARG A O 1
ATOM 898 N N . ASN A 1 114 ? 8.832 -14.149 15.541 1.00 74.69 114 ASN A N 1
ATOM 899 C CA . ASN A 1 114 ? 10.149 -13.632 15.860 1.00 74.69 114 ASN A CA 1
ATOM 900 C C . ASN A 1 114 ? 10.043 -12.109 15.741 1.00 74.69 114 ASN A C 1
ATOM 902 O O . ASN A 1 114 ? 9.842 -11.619 14.628 1.00 74.69 114 ASN A O 1
ATOM 906 N N . GLU A 1 115 ? 10.191 -11.387 16.857 1.00 63.47 115 GLU A N 1
ATOM 907 C CA . GLU A 1 115 ? 9.949 -9.932 17.032 1.00 63.47 115 GLU A CA 1
ATOM 908 C C . GLU A 1 115 ? 10.693 -9.014 16.036 1.00 63.47 115 GLU A C 1
ATOM 910 O O . GLU A 1 115 ? 10.464 -7.811 15.971 1.00 63.47 115 GLU A O 1
ATOM 915 N N . TRP A 1 116 ? 11.574 -9.587 15.221 1.00 71.44 116 TRP A N 1
ATOM 916 C CA . TRP A 1 116 ? 12.389 -8.921 14.209 1.00 71.44 116 TRP A CA 1
ATOM 917 C C . TRP A 1 116 ? 11.814 -9.011 12.788 1.00 71.44 116 TRP A C 1
ATOM 919 O O . TRP A 1 116 ? 12.334 -8.383 11.866 1.00 71.44 116 TRP A O 1
ATOM 929 N N . THR A 1 117 ? 10.755 -9.798 12.590 1.00 83.00 117 THR A N 1
ATOM 930 C CA . THR A 1 117 ? 10.118 -10.017 11.284 1.00 83.00 117 THR A CA 1
ATOM 931 C C . THR A 1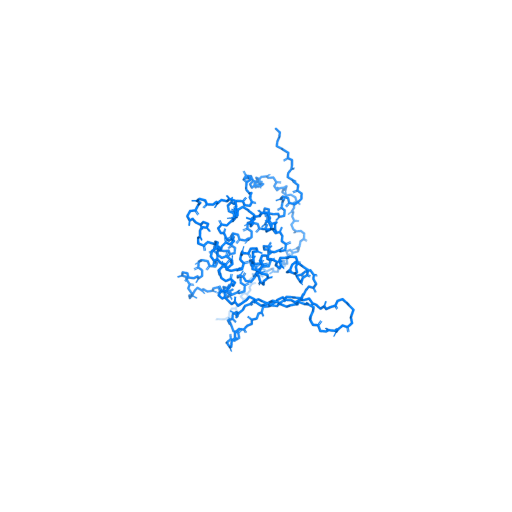 117 ? 8.786 -9.289 11.213 1.00 83.00 117 THR A C 1
ATOM 933 O O . THR A 1 117 ? 8.009 -9.325 12.162 1.00 83.00 117 THR A O 1
ATOM 936 N N . VAL A 1 118 ? 8.502 -8.627 10.094 1.00 88.31 118 VAL A N 1
ATOM 937 C CA . VAL A 1 118 ? 7.181 -8.032 9.858 1.00 88.31 118 VAL A CA 1
ATOM 938 C C . VAL A 1 118 ? 6.258 -9.114 9.311 1.00 88.31 118 VAL A C 1
ATOM 940 O O . VAL A 1 118 ? 6.542 -9.709 8.274 1.00 88.31 118 VAL A O 1
ATOM 943 N N . GLY A 1 119 ? 5.170 -9.368 10.030 1.00 90.38 119 GLY A N 1
ATOM 944 C CA . GLY A 1 119 ? 4.098 -10.273 9.633 1.00 90.38 119 GLY A CA 1
ATOM 945 C C . GLY A 1 119 ? 3.052 -9.616 8.732 1.00 90.38 119 GLY A C 1
ATOM 946 O O . GLY A 1 119 ? 2.379 -10.334 7.997 1.00 90.38 119 GLY A O 1
ATOM 947 N N . GLY A 1 120 ? 2.929 -8.283 8.752 1.00 93.50 120 GLY A N 1
ATOM 948 C CA . GLY A 1 120 ? 1.999 -7.561 7.887 1.00 93.50 120 GLY A CA 1
ATOM 949 C C . GLY A 1 120 ? 1.683 -6.133 8.331 1.00 93.50 120 GLY A C 1
ATOM 950 O O . GLY A 1 120 ? 2.385 -5.540 9.153 1.00 93.50 120 GLY A O 1
ATOM 951 N N . LEU A 1 121 ? 0.592 -5.602 7.789 1.00 96.25 121 LEU A N 1
ATOM 952 C CA . LEU A 1 121 ? 0.028 -4.292 8.094 1.00 96.25 121 LEU A CA 1
ATOM 953 C C . LEU A 1 121 ? -1.451 -4.454 8.448 1.00 96.25 121 LEU A C 1
ATOM 955 O O . LEU A 1 121 ? -2.184 -5.142 7.740 1.00 96.25 121 LEU A O 1
ATOM 959 N N . ARG A 1 122 ? -1.897 -3.810 9.521 1.00 96.81 122 ARG A N 1
ATOM 960 C CA . ARG A 1 122 ? -3.288 -3.859 9.971 1.00 96.81 122 ARG A CA 1
ATOM 961 C C . ARG A 1 122 ? -3.844 -2.456 10.088 1.00 96.81 122 ARG A C 1
ATOM 963 O O . ARG A 1 122 ? -3.216 -1.604 10.705 1.00 96.81 122 ARG A O 1
ATOM 970 N N . ALA A 1 123 ? -5.010 -2.230 9.502 1.00 97.00 123 ALA A N 1
ATOM 971 C CA . ALA A 1 123 ? -5.744 -0.977 9.583 1.00 97.00 123 ALA A CA 1
ATOM 972 C C . ALA A 1 123 ? -7.154 -1.238 10.097 1.00 97.00 123 ALA A C 1
ATOM 974 O O . ALA A 1 123 ? -7.748 -2.276 9.805 1.00 97.00 123 ALA A O 1
ATOM 975 N N . TRP A 1 124 ? -7.688 -0.295 10.861 1.00 96.25 124 TRP A N 1
ATOM 976 C CA . TRP A 1 124 ? -9.041 -0.392 11.382 1.00 96.25 124 TRP A CA 1
ATOM 977 C C . TRP A 1 124 ? -9.696 0.977 11.485 1.00 96.25 124 TRP A C 1
ATOM 979 O O . TRP A 1 124 ? -9.034 2.008 11.455 1.00 96.25 124 TRP A O 1
ATOM 989 N N . LEU A 1 125 ? -11.020 0.966 11.603 1.00 93.44 125 LEU A N 1
ATOM 990 C CA . LEU A 1 125 ? -11.823 2.136 11.913 1.00 93.44 125 LEU A CA 1
ATOM 991 C C . LEU A 1 125 ? -12.718 1.811 13.101 1.00 93.44 125 LEU A C 1
ATOM 993 O O . LEU A 1 125 ? -13.506 0.861 13.078 1.00 93.44 125 LEU A O 1
ATOM 997 N N . THR A 1 126 ? -12.598 2.603 14.160 1.00 89.31 126 THR A N 1
ATOM 998 C CA . THR A 1 126 ? -13.548 2.560 15.279 1.00 89.31 126 THR A CA 1
ATOM 999 C C . THR A 1 126 ? -14.877 3.156 14.838 1.00 89.31 126 THR A C 1
ATOM 1001 O O . THR A 1 126 ? -14.877 4.182 14.159 1.00 89.31 126 THR A O 1
ATOM 1004 N N . ALA A 1 127 ? -16.002 2.561 15.242 1.00 80.44 127 ALA A N 1
ATOM 1005 C CA . ALA A 1 127 ? -17.305 3.175 15.005 1.00 80.44 127 ALA A CA 1
ATOM 1006 C C . ALA A 1 127 ? -17.332 4.601 15.587 1.00 80.44 127 ALA A C 1
ATOM 1008 O O . ALA A 1 127 ? -16.902 4.827 16.725 1.00 80.44 127 ALA A O 1
ATOM 1009 N N . GLU A 1 128 ? -17.797 5.570 14.794 1.00 65.44 128 GLU A N 1
ATOM 1010 C CA . GLU A 1 128 ? -17.964 6.941 15.264 1.00 65.44 128 GLU A CA 1
ATOM 1011 C C . GLU A 1 128 ? -18.960 6.931 16.432 1.00 65.44 128 GLU A C 1
ATOM 1013 O O . GLU A 1 128 ? -20.096 6.495 16.276 1.00 65.44 128 GLU A O 1
ATOM 1018 N N . GLN A 1 129 ? -18.503 7.428 17.588 1.00 52.69 129 GLN A N 1
ATOM 1019 C CA . GLN A 1 129 ? -19.168 7.488 18.901 1.00 52.69 129 GLN A CA 1
ATOM 1020 C C . GLN A 1 129 ? -18.858 6.325 19.868 1.00 52.69 129 GLN A C 1
ATOM 1022 O O . GLN A 1 129 ? -19.591 5.351 19.997 1.00 52.69 129 GLN A O 1
ATOM 1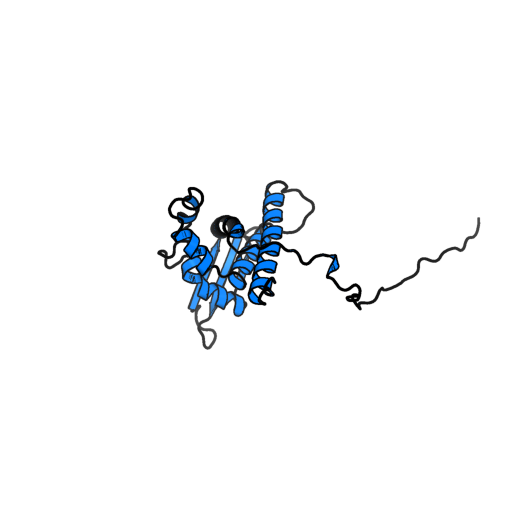027 N N . GLY A 1 130 ? -17.809 6.520 20.679 1.00 52.97 130 GLY A N 1
ATOM 1028 C CA . GLY A 1 130 ? -17.810 6.017 22.060 1.00 52.97 130 GLY A CA 1
ATOM 1029 C C . GLY A 1 130 ? -17.189 4.646 22.322 1.00 52.97 130 GLY A C 1
ATOM 1030 O O . GLY A 1 130 ? -17.659 3.945 23.211 1.00 52.97 130 GLY A O 1
ATOM 1031 N N . GLY A 1 131 ? -16.132 4.258 21.602 1.00 54.91 131 GLY A N 1
ATOM 1032 C CA . GLY A 1 131 ? -15.371 3.042 21.938 1.00 54.91 131 GLY A CA 1
ATOM 1033 C C . GLY A 1 131 ? -16.144 1.735 21.721 1.00 54.91 131 GLY A C 1
ATOM 1034 O O . GLY A 1 131 ? -15.841 0.730 22.362 1.00 54.91 131 GLY A O 1
ATOM 1035 N N . GLY A 1 132 ? -17.151 1.763 20.842 1.00 58.00 132 GLY A N 1
ATOM 1036 C CA . GLY A 1 132 ? -17.888 0.585 20.391 1.00 58.00 132 GLY A CA 1
ATOM 1037 C C . GLY A 1 132 ? -17.052 -0.361 19.511 1.00 58.00 132 GLY A C 1
ATOM 1038 O O . GLY A 1 132 ? -15.872 -0.099 19.261 1.00 58.00 132 GLY A O 1
ATOM 1039 N N . PRO A 1 133 ? -17.650 -1.474 19.040 1.00 59.97 133 PRO A N 1
ATOM 1040 C CA . PRO A 1 133 ? -16.964 -2.468 18.213 1.00 59.97 133 PRO A CA 1
ATOM 1041 C C . PRO A 1 133 ? -16.355 -1.854 16.941 1.00 59.97 133 PRO A C 1
ATOM 1043 O O . PRO A 1 133 ? -16.795 -0.807 16.462 1.00 59.97 133 PRO A O 1
ATOM 1046 N N . LEU A 1 134 ? -15.330 -2.521 16.399 1.00 74.62 134 LEU A N 1
ATOM 1047 C CA . LEU A 1 134 ? -14.666 -2.122 15.155 1.00 74.62 134 LEU A CA 1
ATOM 1048 C 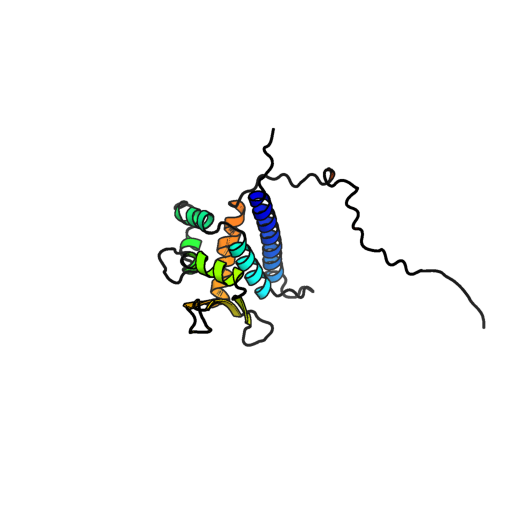C . LEU A 1 134 ? -15.704 -2.009 14.030 1.00 74.62 134 LEU A C 1
ATOM 1050 O O . LEU A 1 134 ? -16.419 -2.967 13.742 1.00 74.62 134 LEU A O 1
ATOM 1054 N N . GLY A 1 135 ? -15.792 -0.830 13.408 1.00 84.88 135 GLY A N 1
ATOM 1055 C CA . GLY A 1 135 ? -16.663 -0.601 12.255 1.00 84.88 135 GLY A CA 1
ATOM 1056 C C . GLY A 1 135 ? -16.086 -1.211 10.977 1.00 84.88 135 GLY A C 1
ATOM 1057 O O . GLY A 1 135 ? -16.831 -1.600 10.081 1.00 84.88 135 GLY A O 1
ATOM 1058 N N . TRP A 1 136 ? -14.758 -1.319 10.908 1.00 93.44 136 TRP A N 1
ATOM 1059 C CA . TRP A 1 136 ? -14.023 -1.982 9.836 1.00 93.44 136 TRP A CA 1
ATOM 1060 C C . TRP A 1 136 ? -12.621 -2.367 10.324 1.00 93.44 136 TRP A C 1
ATOM 1062 O O . TRP A 1 136 ? -12.018 -1.643 11.115 1.00 93.44 136 TRP A O 1
ATOM 1072 N N . GLU A 1 137 ? -12.094 -3.486 9.839 1.00 95.06 137 GLU A N 1
ATOM 1073 C CA . GLU A 1 137 ? -10.715 -3.920 10.062 1.00 95.06 137 GLU A CA 1
ATOM 1074 C C . GLU A 1 137 ? -10.232 -4.676 8.826 1.00 95.06 137 GLU A C 1
ATOM 1076 O O . GLU A 1 137 ? -10.973 -5.459 8.232 1.00 95.06 137 GLU A O 1
ATOM 1081 N N . MET A 1 138 ? -8.979 -4.456 8.446 1.00 96.25 138 MET A N 1
ATOM 1082 C CA . MET A 1 138 ? -8.322 -5.198 7.384 1.00 96.25 138 MET A CA 1
ATOM 1083 C C . MET A 1 138 ? -6.868 -5.458 7.761 1.00 96.25 138 MET A C 1
ATOM 1085 O O . MET A 1 138 ? -6.134 -4.549 8.147 1.00 96.25 138 MET A O 1
ATOM 1089 N N . THR A 1 139 ? -6.441 -6.710 7.607 1.00 96.19 139 THR A N 1
ATOM 1090 C CA . THR A 1 139 ? -5.038 -7.104 7.753 1.00 96.19 139 THR A CA 1
ATOM 1091 C C . THR A 1 139 ? -4.496 -7.556 6.406 1.00 96.19 139 THR A C 1
ATOM 1093 O O . THR A 1 139 ? -5.049 -8.456 5.772 1.00 96.19 139 THR A O 1
ATOM 1096 N N . LEU A 1 140 ? -3.400 -6.938 5.985 1.00 96.50 140 LEU A N 1
ATOM 1097 C CA . LEU A 1 140 ? -2.555 -7.388 4.891 1.00 96.50 140 LEU A CA 1
ATOM 1098 C C . LEU A 1 140 ? -1.408 -8.175 5.504 1.00 96.50 140 LEU A C 1
ATOM 1100 O O . LEU A 1 140 ? -0.513 -7.594 6.117 1.00 96.50 140 LEU A O 1
ATOM 1104 N N . ASP A 1 141 ? -1.441 -9.497 5.367 1.00 94.88 141 ASP A N 1
ATOM 1105 C CA . ASP A 1 141 ? -0.278 -10.304 5.714 1.00 94.88 141 ASP A CA 1
ATOM 1106 C C . ASP A 1 141 ? 0.914 -9.967 4.805 1.00 94.88 141 ASP A C 1
ATOM 1108 O O . ASP A 1 141 ? 0.801 -9.264 3.795 1.00 94.88 141 ASP A O 1
ATOM 1112 N N . ARG A 1 142 ? 2.080 -10.487 5.179 1.00 91.88 142 ARG A N 1
ATOM 1113 C CA . ARG A 1 142 ? 3.328 -10.273 4.459 1.00 91.88 142 ARG A CA 1
ATOM 1114 C C . ARG A 1 142 ? 3.226 -10.594 2.964 1.00 91.88 142 ARG A C 1
ATOM 1116 O O . ARG A 1 142 ? 3.700 -9.807 2.156 1.00 91.88 142 ARG A O 1
ATOM 1123 N N . SER A 1 143 ? 2.601 -11.711 2.598 1.00 92.62 143 SER A N 1
ATOM 1124 C CA . SER A 1 143 ? 2.519 -12.142 1.200 1.00 92.62 143 SER A CA 1
ATOM 1125 C C . SER A 1 143 ? 1.635 -11.212 0.374 1.00 92.62 143 SER A C 1
ATOM 1127 O O . SER A 1 143 ? 1.959 -10.916 -0.775 1.00 92.62 143 SER A O 1
ATOM 1129 N N . ARG A 1 144 ? 0.517 -10.757 0.947 1.00 94.44 144 ARG A N 1
ATOM 1130 C CA . ARG A 1 144 ? -0.386 -9.793 0.306 1.00 94.44 144 ARG A CA 1
ATOM 1131 C C . ARG A 1 144 ? 0.278 -8.431 0.156 1.00 94.44 144 ARG A C 1
ATOM 1133 O O . ARG A 1 144 ? 0.148 -7.808 -0.893 1.00 94.44 144 ARG A O 1
ATOM 1140 N N . LEU A 1 145 ? 1.013 -7.993 1.180 1.00 93.62 145 LEU A N 1
ATOM 1141 C CA . LEU A 1 145 ? 1.786 -6.755 1.151 1.00 93.62 145 LEU A CA 1
ATOM 1142 C C . LEU A 1 145 ? 2.847 -6.781 0.042 1.00 93.62 145 LEU A C 1
ATOM 1144 O O . LEU A 1 145 ? 2.914 -5.831 -0.732 1.00 93.62 145 LEU A O 1
ATOM 1148 N N . ASP A 1 146 ? 3.623 -7.861 -0.059 1.00 91.19 146 ASP A N 1
ATOM 1149 C CA . ASP A 1 146 ? 4.660 -8.020 -1.088 1.00 91.19 146 ASP A CA 1
ATOM 1150 C C . ASP A 1 146 ? 4.041 -7.953 -2.492 1.00 91.19 146 ASP A C 1
ATOM 1152 O O . ASP A 1 146 ? 4.425 -7.115 -3.306 1.00 91.19 146 ASP A O 1
ATOM 1156 N N . ALA A 1 147 ? 2.984 -8.736 -2.741 1.00 91.25 147 ALA A N 1
ATOM 1157 C CA . ALA A 1 147 ? 2.290 -8.737 -4.029 1.00 91.25 147 ALA A CA 1
ATOM 1158 C C . ALA A 1 147 ? 1.706 -7.361 -4.399 1.00 91.25 147 ALA A C 1
ATOM 1160 O O . ALA A 1 147 ? 1.761 -6.953 -5.561 1.00 91.25 147 ALA A O 1
ATOM 1161 N N . LEU A 1 148 ? 1.144 -6.642 -3.422 1.00 92.12 148 LEU A N 1
ATOM 1162 C CA . LEU A 1 148 ? 0.625 -5.291 -3.619 1.00 92.12 148 LEU A CA 1
ATOM 1163 C C . LEU A 1 148 ? 1.736 -4.312 -3.984 1.00 92.12 148 LEU A C 1
ATOM 1165 O O . LEU A 1 148 ? 1.607 -3.588 -4.970 1.00 92.12 148 LEU A O 1
ATOM 1169 N N . VAL A 1 149 ? 2.818 -4.286 -3.206 1.00 91.38 149 VAL A N 1
ATOM 1170 C CA . VAL A 1 149 ? 3.924 -3.358 -3.442 1.00 91.38 149 VAL A CA 1
ATOM 1171 C C . VAL A 1 149 ? 4.577 -3.630 -4.795 1.00 91.38 149 VAL A C 1
ATOM 1173 O O . VAL A 1 149 ? 4.746 -2.685 -5.560 1.00 91.38 149 VAL A O 1
ATOM 1176 N N . ASP A 1 150 ? 4.832 -4.888 -5.149 1.00 87.69 150 ASP A N 1
ATOM 1177 C CA . ASP A 1 150 ? 5.392 -5.260 -6.454 1.00 87.69 150 ASP A CA 1
ATOM 1178 C C . ASP A 1 150 ? 4.502 -4.805 -7.620 1.00 87.69 150 ASP A C 1
ATOM 1180 O O . ASP A 1 150 ? 4.967 -4.330 -8.662 1.00 87.69 150 ASP A O 1
ATOM 1184 N N . ALA A 1 151 ? 3.184 -4.935 -7.463 1.00 86.50 151 ALA A N 1
ATOM 1185 C CA . ALA A 1 151 ? 2.245 -4.530 -8.496 1.00 86.50 151 ALA A CA 1
ATOM 1186 C C . ALA A 1 151 ? 2.169 -3.008 -8.668 1.00 86.50 151 ALA A C 1
ATOM 1188 O O . ALA A 1 151 ? 2.059 -2.537 -9.810 1.00 86.50 151 ALA A O 1
ATOM 1189 N N . LEU A 1 152 ? 2.230 -2.263 -7.558 1.00 86.31 152 LEU A N 1
ATOM 1190 C CA . LEU A 1 152 ? 2.207 -0.800 -7.523 1.00 86.31 152 LEU A CA 1
ATOM 1191 C C . LEU A 1 152 ? 3.549 -0.181 -7.940 1.00 86.31 152 LEU A C 1
ATOM 1193 O O . LEU A 1 152 ? 3.542 0.839 -8.627 1.00 86.31 152 LEU A O 1
ATOM 1197 N N . ASP A 1 153 ? 4.686 -0.796 -7.603 1.00 85.50 153 ASP A N 1
ATOM 1198 C CA . ASP A 1 153 ? 6.026 -0.366 -8.036 1.00 85.50 153 ASP A CA 1
ATOM 1199 C C . ASP A 1 153 ? 6.050 -0.191 -9.548 1.00 85.50 153 ASP A C 1
ATOM 1201 O O . ASP A 1 153 ? 6.364 0.864 -10.098 1.00 85.50 153 ASP A O 1
ATOM 1205 N N . ALA A 1 154 ? 5.559 -1.198 -10.250 1.00 77.94 154 ALA A N 1
ATOM 1206 C CA . ALA A 1 154 ? 5.594 -1.168 -11.687 1.00 77.94 154 ALA A CA 1
ATOM 1207 C C . ALA A 1 154 ? 4.453 -0.332 -12.314 1.00 77.94 154 ALA A C 1
ATOM 1209 O O . ALA A 1 154 ? 4.265 -0.388 -13.534 1.00 77.94 154 ALA A O 1
ATOM 1210 N N . LEU A 1 155 ? 3.694 0.428 -11.507 1.00 75.00 155 LEU A N 1
ATOM 1211 C CA . LEU A 1 155 ? 2.865 1.567 -11.928 1.00 75.00 155 LEU A CA 1
ATOM 1212 C C . LEU A 1 155 ? 3.585 2.919 -11.793 1.00 75.00 155 LEU A C 1
ATOM 1214 O O . LEU A 1 155 ? 3.164 3.884 -12.432 1.00 75.00 155 LEU A O 1
ATOM 1218 N N . LEU A 1 156 ? 4.694 3.003 -11.045 1.00 74.69 156 LEU A N 1
ATOM 1219 C CA . LEU A 1 156 ? 5.467 4.241 -10.857 1.00 74.69 156 LEU A CA 1
ATOM 1220 C C . LEU A 1 156 ? 5.842 4.972 -12.149 1.00 74.69 156 LEU A C 1
ATOM 1222 O O . LEU A 1 156 ? 5.750 6.201 -12.153 1.00 74.69 156 LEU A O 1
ATOM 1226 N N . PRO A 1 157 ? 6.215 4.301 -13.259 1.00 70.06 157 PRO A N 1
ATOM 1227 C CA . PRO A 1 157 ? 6.512 4.999 -14.509 1.00 70.06 157 PRO A CA 1
ATOM 1228 C C . PRO A 1 157 ? 5.332 5.806 -15.074 1.00 70.06 157 PRO A C 1
ATOM 1230 O O . PRO A 1 157 ? 5.551 6.746 -15.835 1.00 70.06 157 PRO A O 1
ATOM 1233 N N . PHE A 1 158 ? 4.096 5.455 -14.707 1.00 65.44 158 PHE A N 1
ATOM 1234 C CA . PHE A 1 158 ? 2.874 6.091 -15.197 1.00 65.44 158 PHE A CA 1
ATOM 1235 C C . PHE A 1 158 ? 2.384 7.231 -14.295 1.00 65.44 158 PHE A C 1
ATOM 1237 O O . PHE A 1 158 ? 1.608 8.067 -14.752 1.00 65.44 158 PHE A O 1
ATOM 1244 N N . TRP A 1 159 ? 2.880 7.339 -13.055 1.00 65.81 159 TRP A N 1
ATOM 1245 C CA . TRP A 1 159 ? 2.501 8.388 -12.091 1.00 65.81 159 TRP A CA 1
ATOM 1246 C C . TRP A 1 159 ? 3.106 9.775 -12.361 1.00 65.81 159 TRP A C 1
ATOM 1248 O O . TRP A 1 159 ? 3.216 10.614 -11.470 1.00 65.81 159 TRP A O 1
ATOM 1258 N N . GLY A 1 160 ? 3.414 10.053 -13.626 1.00 53.03 160 GLY A N 1
ATOM 1259 C CA . GLY A 1 160 ? 3.861 11.355 -14.082 1.00 53.03 160 GLY A CA 1
ATOM 1260 C C . GLY A 1 160 ? 5.340 11.589 -13.808 1.00 53.03 160 GLY A C 1
ATOM 1261 O O . GLY A 1 160 ? 5.791 11.734 -12.676 1.00 53.03 160 GLY A O 1
ATOM 1262 N N . VAL A 1 161 ? 6.089 11.743 -14.891 1.00 46.38 161 VAL A N 1
ATOM 1263 C CA . VAL A 1 161 ? 7.284 12.575 -14.884 1.00 46.38 161 VAL A CA 1
ATOM 1264 C C . VAL A 1 161 ? 7.166 13.518 -16.077 1.00 46.38 161 VAL A C 1
ATOM 1266 O O . VAL A 1 161 ? 7.019 13.058 -17.208 1.00 46.38 161 VAL A O 1
ATOM 1269 N N . PRO A 1 162 ? 7.298 14.831 -15.857 1.00 41.88 162 PRO A N 1
ATOM 1270 C CA . PRO A 1 162 ? 8.248 15.572 -16.656 1.00 41.88 162 PRO A CA 1
ATOM 1271 C C . PRO A 1 162 ? 9.432 15.939 -15.763 1.00 41.88 162 PRO A C 1
ATOM 1273 O O . PRO A 1 162 ? 9.312 16.658 -14.772 1.00 41.88 162 PRO A O 1
ATOM 1276 N N . LEU A 1 163 ? 10.588 15.387 -16.127 1.00 45.88 163 LEU A N 1
ATOM 1277 C CA . LEU A 1 163 ? 11.884 15.665 -15.535 1.00 45.88 163 LEU A CA 1
ATOM 1278 C C . LEU A 1 163 ? 12.248 17.095 -15.912 1.00 45.88 163 LEU A C 1
ATOM 1280 O O . LEU A 1 163 ? 12.702 17.358 -17.018 1.00 45.88 163 LEU A O 1
ATOM 1284 N N . THR A 1 164 ? 12.126 17.992 -14.953 1.00 39.81 164 THR A N 1
ATOM 1285 C CA . THR A 1 164 ? 13.261 18.841 -14.618 1.00 39.81 164 THR A CA 1
ATOM 1286 C C . THR A 1 164 ? 13.382 18.772 -13.111 1.00 39.81 164 THR A C 1
ATOM 1288 O O . THR A 1 164 ? 12.584 19.381 -12.397 1.00 39.81 164 THR A O 1
ATOM 1291 N N . LEU A 1 165 ? 14.359 17.998 -12.625 1.00 44.75 165 LEU A N 1
ATOM 1292 C CA . LEU A 1 165 ? 14.938 18.279 -11.313 1.00 44.75 165 LEU A CA 1
ATOM 1293 C C . LEU A 1 165 ? 15.164 19.800 -11.265 1.00 44.75 165 LEU A C 1
ATOM 1295 O O . LEU A 1 165 ? 15.659 20.334 -12.264 1.00 44.75 165 LEU A O 1
ATOM 1299 N N . PRO A 1 166 ? 14.754 20.517 -10.202 1.00 40.41 166 PRO A N 1
ATOM 1300 C CA . PRO A 1 166 ? 15.140 21.910 -10.074 1.00 40.41 166 PRO A CA 1
ATOM 1301 C C . PRO A 1 166 ? 16.655 21.953 -10.231 1.00 40.41 166 PRO A C 1
ATOM 1303 O O . PRO A 1 166 ? 17.377 21.227 -9.545 1.00 40.41 166 PRO A O 1
ATOM 1306 N N . ASP A 1 167 ? 17.094 22.718 -11.225 1.00 38.50 167 ASP A N 1
ATOM 1307 C CA . ASP A 1 167 ? 18.495 22.893 -11.559 1.00 38.50 167 ASP A CA 1
ATOM 1308 C C . ASP A 1 167 ? 19.230 23.193 -10.244 1.00 38.50 167 ASP A C 1
ATOM 1310 O O . ASP A 1 167 ? 18.780 24.041 -9.471 1.00 38.50 167 ASP A O 1
ATOM 1314 N N . ALA A 1 168 ? 20.294 22.459 -9.909 1.00 48.72 168 ALA A N 1
ATOM 1315 C CA . ALA A 1 168 ? 20.981 22.636 -8.619 1.00 48.72 168 ALA A CA 1
ATOM 1316 C C . ALA A 1 168 ? 21.536 24.071 -8.449 1.00 48.72 168 ALA A C 1
ATOM 1318 O O . ALA A 1 168 ? 21.866 24.498 -7.346 1.00 48.72 168 ALA A O 1
ATOM 1319 N N . SER A 1 169 ? 21.584 24.822 -9.551 1.00 43.94 169 SER A N 1
ATOM 1320 C CA . SER A 1 169 ? 21.864 26.252 -9.681 1.00 43.94 169 SER A CA 1
ATOM 1321 C C . SER A 1 169 ? 20.726 27.182 -9.216 1.00 43.94 169 SER A C 1
ATOM 1323 O O . SER A 1 169 ? 20.964 28.372 -9.024 1.00 43.94 169 SER A O 1
ATOM 1325 N N . ALA A 1 170 ? 19.504 26.674 -9.023 1.00 43.12 170 ALA A N 1
ATOM 1326 C CA . ALA A 1 170 ? 18.319 27.426 -8.598 1.00 43.12 170 ALA A CA 1
ATOM 1327 C C . ALA A 1 170 ? 18.060 27.367 -7.084 1.00 43.12 170 ALA A C 1
ATOM 1329 O O . ALA A 1 170 ? 17.096 27.969 -6.610 1.00 43.12 170 ALA A O 1
ATOM 1330 N N . ILE A 1 171 ? 18.904 26.669 -6.315 1.00 47.25 171 ILE A N 1
ATOM 1331 C CA . ILE A 1 171 ? 18.955 26.836 -4.861 1.00 47.25 171 ILE A CA 1
ATOM 1332 C C . ILE A 1 171 ? 19.673 28.170 -4.618 1.00 47.25 171 ILE A C 1
ATOM 1334 O O . ILE A 1 171 ? 20.872 28.258 -4.895 1.00 47.25 171 ILE A O 1
ATOM 1338 N N . PRO A 1 172 ? 18.989 29.226 -4.139 1.00 44.81 172 PRO A N 1
ATOM 1339 C CA . PRO A 1 172 ? 19.686 30.445 -3.777 1.00 44.81 172 PRO A CA 1
ATOM 1340 C C . PRO A 1 172 ? 20.708 30.093 -2.697 1.00 44.81 172 PRO A C 1
ATOM 1342 O O . PRO A 1 172 ? 20.367 29.463 -1.694 1.00 44.81 172 PRO A O 1
ATOM 1345 N N . ALA A 1 173 ? 21.956 30.518 -2.898 1.00 52.72 173 ALA A N 1
ATOM 1346 C CA . ALA A 1 173 ? 23.076 30.299 -1.980 1.00 52.72 173 ALA A CA 1
ATOM 1347 C C . ALA A 1 173 ? 22.836 30.837 -0.547 1.00 52.72 173 ALA A C 1
ATOM 1349 O O . ALA A 1 173 ? 23.664 30.624 0.335 1.00 52.72 173 ALA A O 1
ATOM 1350 N N . ASP A 1 174 ? 21.697 31.490 -0.304 1.00 46.16 174 ASP A N 1
ATOM 1351 C CA . ASP A 1 174 ? 21.301 32.093 0.968 1.00 46.16 174 ASP A CA 1
ATOM 1352 C C . ASP A 1 174 ? 20.408 31.224 1.862 1.00 46.16 174 ASP A C 1
ATOM 1354 O O . ASP A 1 174 ? 20.123 31.618 2.993 1.00 46.16 174 ASP A O 1
ATOM 1358 N N . ALA A 1 175 ? 20.020 30.012 1.453 1.00 46.28 175 ALA A N 1
ATOM 1359 C CA . ALA A 1 175 ? 19.414 29.053 2.384 1.00 46.28 175 ALA A CA 1
ATOM 1360 C C . ALA A 1 175 ? 20.496 28.368 3.242 1.00 46.28 175 ALA A C 1
ATOM 1362 O O . ALA A 1 175 ? 20.650 27.147 3.252 1.00 46.28 175 ALA A O 1
ATOM 1363 N N . SER A 1 176 ? 21.276 29.178 3.961 1.00 40.59 176 SER A N 1
ATOM 1364 C CA . SER A 1 176 ? 22.129 28.698 5.041 1.00 40.59 176 SER A CA 1
ATOM 1365 C C . SER A 1 176 ? 21.241 28.066 6.118 1.00 40.59 176 SER A C 1
ATOM 1367 O O . SER A 1 176 ? 20.350 28.746 6.630 1.00 40.59 176 SER A O 1
ATOM 1369 N N . PRO A 1 177 ? 21.469 26.804 6.520 1.00 41.75 177 PRO A N 1
ATOM 1370 C CA . PRO A 1 177 ? 20.849 26.270 7.718 1.00 41.75 177 PRO A CA 1
ATOM 1371 C C . PRO A 1 177 ? 21.402 27.051 8.914 1.00 41.75 177 PRO A C 1
ATOM 1373 O O . PRO A 1 177 ? 22.535 26.854 9.360 1.00 41.75 177 PRO A O 1
ATOM 1376 N N . THR A 1 178 ? 20.607 27.978 9.437 1.00 46.91 178 THR A N 1
ATOM 1377 C CA . THR A 1 178 ? 20.835 28.605 10.735 1.00 46.91 178 THR A CA 1
ATOM 1378 C C . THR A 1 178 ? 20.605 27.553 11.817 1.00 46.91 178 THR A C 1
ATOM 1380 O O . THR A 1 178 ? 19.512 27.369 12.335 1.00 46.91 178 THR A O 1
ATOM 1383 N N . GLY A 1 179 ? 21.669 26.818 12.134 1.00 38.28 179 GLY A N 1
ATOM 1384 C CA . GLY A 1 179 ? 21.654 25.752 13.130 1.00 38.28 179 GLY A CA 1
ATOM 1385 C C . GLY A 1 179 ? 23.058 25.426 13.623 1.00 38.28 179 GLY A C 1
ATOM 1386 O O . GLY A 1 179 ? 23.580 24.354 13.357 1.00 38.28 179 GLY A O 1
ATOM 1387 N N . THR A 1 180 ? 23.682 26.397 14.295 1.00 41.53 180 THR A N 1
ATOM 1388 C CA . THR A 1 180 ? 24.795 26.248 15.254 1.00 41.53 180 THR A CA 1
ATOM 1389 C C . THR A 1 180 ? 25.843 25.167 14.965 1.00 41.53 180 THR A C 1
ATOM 1391 O O . THR A 1 180 ? 25.802 24.053 15.485 1.00 41.53 180 THR A O 1
ATOM 1394 N N . ALA A 1 181 ? 26.903 25.573 14.266 1.00 41.81 181 ALA A N 1
ATOM 1395 C CA . ALA A 1 181 ? 28.205 24.929 14.355 1.00 41.81 181 ALA A CA 1
ATOM 1396 C C . ALA A 1 181 ? 28.734 25.009 15.801 1.00 41.81 181 ALA A C 1
ATOM 1398 O O . ALA A 1 181 ? 29.278 26.033 16.226 1.00 41.81 181 ALA A O 1
ATOM 1399 N N . GLN A 1 182 ? 28.620 23.921 16.568 1.00 42.03 182 GLN A N 1
ATOM 1400 C CA . GLN A 1 182 ? 29.298 23.812 17.857 1.00 42.03 182 GLN A CA 1
ATOM 1401 C C . GLN A 1 182 ? 30.788 23.528 17.641 1.00 42.03 182 GLN A C 1
ATOM 1403 O O . GLN A 1 182 ? 31.283 22.404 17.633 1.00 42.03 182 GLN A O 1
ATOM 1408 N N . LYS A 1 183 ? 31.519 24.625 17.473 1.00 46.50 183 LYS A N 1
ATOM 1409 C CA . LYS A 1 183 ? 32.974 24.725 17.477 1.00 46.50 183 LYS A CA 1
ATOM 1410 C C . LYS A 1 183 ? 33.502 24.372 18.877 1.00 46.50 183 LYS A C 1
ATOM 1412 O O . LYS A 1 183 ? 33.514 25.221 19.764 1.00 46.50 183 LYS A O 1
ATOM 1417 N N . ARG A 1 184 ? 34.021 23.157 19.092 1.00 41.69 184 ARG A N 1
ATOM 1418 C CA . ARG A 1 184 ? 34.943 22.881 20.215 1.00 41.69 184 ARG A CA 1
ATOM 1419 C C . ARG A 1 184 ? 36.276 22.298 19.739 1.00 41.69 184 ARG A C 1
ATOM 1421 O O . ARG A 1 184 ? 36.500 21.100 19.691 1.00 41.69 184 ARG A O 1
ATOM 1428 N N . ARG A 1 185 ? 37.148 23.254 19.396 1.00 44.31 185 ARG A N 1
ATOM 1429 C CA . ARG A 1 185 ? 38.579 23.361 19.739 1.00 44.31 185 ARG A CA 1
ATOM 1430 C C . ARG A 1 185 ? 39.419 22.073 19.697 1.00 44.31 185 ARG A C 1
ATOM 1432 O O . ARG A 1 185 ? 39.634 21.420 20.711 1.00 44.31 185 ARG A O 1
ATOM 1439 N N . ARG A 1 186 ? 40.087 21.869 18.557 1.00 47.59 186 ARG A N 1
ATOM 1440 C CA . ARG A 1 186 ? 41.480 21.391 18.531 1.00 47.59 186 ARG A CA 1
ATOM 1441 C C . ARG A 1 186 ? 42.426 22.571 18.804 1.00 47.59 186 ARG A C 1
ATOM 1443 O O . ARG A 1 186 ? 42.361 23.582 18.113 1.00 47.59 186 ARG A O 1
ATOM 1450 N N . GLY A 1 187 ? 43.313 22.410 19.782 1.00 37.66 187 GLY A N 1
ATOM 1451 C CA . GLY A 1 187 ? 44.447 23.290 20.103 1.00 37.66 187 GLY A CA 1
ATOM 1452 C C . GLY A 1 187 ? 45.163 22.710 21.329 1.00 37.66 187 GLY A C 1
ATOM 1453 O O . GLY A 1 187 ? 44.636 22.825 22.421 1.00 37.66 187 GLY A O 1
ATOM 1454 N N . ARG A 1 188 ? 46.129 21.792 21.188 1.00 42.56 188 ARG A N 1
ATOM 1455 C CA . ARG A 1 188 ? 47.549 21.938 20.796 1.00 42.56 188 ARG A CA 1
ATOM 1456 C C . ARG A 1 188 ? 48.463 22.277 21.995 1.00 42.56 188 ARG A C 1
ATOM 1458 O O . ARG A 1 188 ? 48.459 23.401 22.465 1.00 42.56 188 ARG A O 1
ATOM 1465 N N . ARG A 1 189 ? 49.340 21.300 22.293 1.00 46.03 189 ARG A N 1
ATOM 1466 C CA . ARG A 1 189 ? 50.703 21.355 22.880 1.00 46.03 189 ARG A CA 1
ATOM 1467 C C . ARG A 1 189 ? 50.909 21.716 24.362 1.00 46.03 189 ARG A C 1
ATOM 1469 O O . ARG A 1 189 ? 50.622 22.821 24.789 1.00 46.03 189 ARG A O 1
ATOM 1476 N N . GLY A 1 190 ? 51.655 20.826 25.031 1.00 36.22 190 GLY A N 1
ATOM 1477 C CA . GLY A 1 190 ? 52.482 21.105 26.211 1.00 36.22 190 GLY A CA 1
ATOM 1478 C C . GLY A 1 190 ? 53.147 19.841 26.780 1.00 36.22 190 GLY A C 1
ATOM 1479 O O . GLY A 1 190 ? 52.536 19.147 27.574 1.00 36.22 190 GLY A O 1
ATOM 1480 N N . LYS A 1 191 ? 54.379 19.541 26.334 1.00 41.34 191 LYS A N 1
ATOM 1481 C CA . LYS A 1 191 ? 55.386 18.635 26.959 1.00 41.34 191 LYS A CA 1
ATOM 1482 C C . LYS A 1 191 ? 55.663 19.069 28.426 1.00 41.34 191 LYS A C 1
ATOM 1484 O O . LYS A 1 191 ? 55.428 20.253 28.674 1.00 41.34 191 LYS A O 1
ATOM 1489 N N . PRO A 1 192 ? 56.232 18.251 29.352 1.00 49.66 192 PRO A N 1
ATOM 1490 C CA . PRO A 1 192 ? 57.613 17.724 29.227 1.00 49.66 192 PRO A CA 1
ATOM 1491 C C . PRO A 1 192 ? 57.962 16.392 29.948 1.00 49.66 192 PRO A C 1
ATOM 1493 O O . PRO A 1 192 ? 57.149 15.883 30.700 1.00 49.66 192 PRO A O 1
ATOM 1496 N N . LYS A 1 193 ? 59.195 15.917 29.644 1.00 43.84 193 LYS A N 1
ATOM 1497 C CA . LYS A 1 193 ? 60.213 15.129 30.405 1.00 43.84 193 LYS A CA 1
ATOM 1498 C C . LYS A 1 193 ? 59.729 13.997 31.341 1.00 43.84 193 LYS A C 1
ATOM 1500 O O . LYS A 1 193 ? 58.792 14.191 32.091 1.00 43.84 193 LYS A O 1
ATOM 1505 N N . GLU A 1 194 ? 60.335 12.812 31.375 1.00 47.69 194 GLU A N 1
ATOM 1506 C CA . GLU A 1 194 ? 61.768 12.442 31.329 1.00 47.69 194 GLU A CA 1
ATOM 1507 C C . GLU A 1 194 ? 62.091 11.304 30.352 1.00 47.69 194 GLU A C 1
ATOM 1509 O O . GLU A 1 194 ? 61.196 10.478 30.067 1.00 47.69 194 GLU A O 1
#

Secondary structure (DSSP, 8-state):
-PPPPPHHHHHHHHHHHHHHHHHHHHHHHHH-TT-S----HHHHHHHHHHHHHHHS-HHHHHHHHHH--S-HHHHTTTT-GGG-TT-TTSTTTTHHHHHHHHHTT-EEEEE-SSTTSEEEEEEEEEPSSSS-SEEEEEEEEHHHHHHHHHHHHTTGGGS--------GGGS-TT----S---------------

Solvent-accessible surface area (backbone atoms only — not comparable to full-atom values): 12043 Å² total; per-residue (Å²): 135,83,77,81,79,52,72,66,55,52,51,43,47,53,48,53,52,52,43,50,57,52,49,56,48,42,56,51,39,73,78,39,77,84,54,96,67,85,77,51,62,48,59,50,53,52,49,44,50,52,50,42,60,72,65,44,70,53,69,66,57,53,50,50,60,66,69,48,78,81,45,79,77,41,58,68,45,69,70,37,62,46,66,30,70,90,34,82,87,11,56,54,55,37,44,69,58,52,42,50,10,56,76,69,64,35,57,47,77,37,62,33,98,54,85,87,38,54,38,26,40,36,38,37,38,69,36,90,76,83,86,51,69,74,67,42,75,52,74,38,42,42,70,56,46,52,55,49,48,59,52,52,57,77,44,55,84,74,70,66,76,84,88,68,72,78,54,82,83,72,59,65,89,77,77,64,82,90,69,78,85,84,83,77,79,90,83,84,90,82,85,82,87,134

Mean predicted aligned error: 12.45 Å

Radius of gyration: 22.88 Å; Cα contacts (8 Å, |Δi|>4): 184; chains: 1; bounding box: 81×47×55 Å

Sequence (194 aa):
MSAKPTVLQQQVCAATIALRGNLEYIAWREEHPYGNNRASVGVQLCASLLLWVAICPLEEALLWLDTDIQGPRNQRRRSIPDLLLSEPESFRSRLPQWRQAIAAGQVEVVFGRNEWTVGGLRAWLTAEQGGGPLGWEMTLDRSRLDALVDALDALLPFWGVPLTLPDASAIPADASPTGTAQKRRRGRRGKPKE